Protein AF-0000000082918157 (afdb_homodimer)

pLDDT: mean 77.05, std 24.02, range [20.17, 97.44]

Nearest PDB structures (foldseek):
  6byy-assembly2_D  TM=7.675E-01  e=3.542E-04  Homo sapiens
  6wc2-assembly2_C  TM=7.543E-01  e=1.426E-03  Homo sapiens
  3p57-assembly1_D  TM=7.135E-01  e=1.169E-03  Homo sapiens
  6c9l-assembly2_D  TM=8.863E-01  e=6.135E-03  Homo sapiens
  1n6j-assembly1_A  TM=7.636E-01  e=3.857E-03  Homo sapiens

Foldseek 3Di:
DPPPCDPVNVVVVVVVVVVVVVVVVLVVVQVVCVVPVDWDWDWDADLVRDIDIDTPDPDPVVVVVVVVPDDDPDDDAPCNVPPPDDHDDNPPPDDDRPVPPPPPPD/DPPPCDPVNVVVVVVVVVVVVVVVVLVVVQVVCVVPVDWDWDWDADLVRDIDIDTPDPDPVVVVVVVVPDDDPDDDAPCNVPPPDDHDDNPPDDDDDPVPPPPPPD

Secondary structure (DSSP, 8-state):
------HHHHHHHHHHHHHHHHHHHHHHHHHHHHHH--EEEEEEE-TTS-EEEEESSS-HHHHHHHHHHSPPSEEEEHHHHSTT--------TT---TT-------/------HHHHHHHHHHHHHHHHHHHHHHHHHHHHHH--EEEEEEE-TTS-EEEEESSS-HHHHHHHHHHSPPSEEEEHHHHSTT--------SS---TT-------

Radius of gyration: 19.61 Å; Cα contacts (8 Å, |Δi|>4): 285; chains: 2; bounding box: 47×60×74 Å

Solvent-accessible surface area (backbone atoms only — not comparable to full-atom values): 12226 Å² total; per-residue (Å²): 132,77,78,70,72,49,72,65,52,53,51,50,49,47,50,51,51,48,50,51,51,51,52,47,47,52,52,54,50,45,51,46,23,72,74,68,48,20,28,40,39,40,39,39,35,38,79,86,68,48,25,38,36,37,27,25,33,84,47,56,70,59,49,50,53,52,56,68,72,46,77,61,77,37,80,44,43,36,40,79,76,40,77,90,43,68,62,32,55,69,72,62,78,88,80,83,76,72,80,70,68,67,83,71,76,123,132,79,79,69,73,51,74,65,50,54,52,49,49,47,49,51,50,48,48,51,50,52,51,47,46,51,52,54,51,47,51,46,25,70,74,67,47,22,27,40,40,40,38,38,34,40,80,88,67,47,24,38,34,39,27,24,34,85,46,56,71,60,49,51,52,52,56,68,73,46,77,62,74,38,78,45,44,36,39,78,75,40,76,90,41,67,61,32,57,69,72,61,77,89,79,83,75,72,80,71,69,68,83,68,76,124

Organism: Haematococcus lacustris (NCBI:txid44745)

Structure (mmCIF, N/CA/C/O backbone):
data_AF-0000000082918157-model_v1
#
loop_
_entity.id
_entity.type
_entity.pdbx_description
1 polymer 'MADS-box domain-containing protein'
#
loop_
_atom_site.group_PDB
_atom_site.id
_atom_site.type_symbol
_atom_site.label_atom_id
_atom_site.label_alt_id
_atom_site.label_comp_id
_atom_site.label_asym_id
_atom_site.label_entity_id
_atom_site.label_seq_id
_atom_site.pdbx_PDB_ins_code
_atom_site.Cartn_x
_atom_site.Cartn_y
_atom_site.Cartn_z
_atom_site.occupancy
_atom_site.B_iso_or_equiv
_atom_site.auth_seq_id
_atom_site.auth_comp_id
_atom_site.auth_asym_id
_atom_site.auth_atom_id
_atom_site.pdbx_PDB_model_num
ATOM 1 N N . MET A 1 1 ? 29.359 31.109 1.801 1 23.41 1 MET A N 1
ATOM 2 C CA . MET A 1 1 ? 28.078 31.484 1.224 1 23.41 1 MET A CA 1
ATOM 3 C C . MET A 1 1 ? 27.047 30.375 1.391 1 23.41 1 MET A C 1
ATOM 5 O O . MET A 1 1 ? 27.266 29.25 0.942 1 23.41 1 MET A O 1
ATOM 9 N N . LEU A 1 2 ? 26.328 30.281 2.48 1 30.73 2 LEU A N 1
ATOM 10 C CA . LEU A 1 2 ? 25.328 29.312 2.902 1 30.73 2 LEU A CA 1
ATOM 11 C C . LEU A 1 2 ? 24.188 29.234 1.891 1 30.73 2 LEU A C 1
ATOM 13 O O . LEU A 1 2 ? 23.516 30.234 1.631 1 30.73 2 LEU A O 1
ATOM 17 N N . VAL A 1 3 ? 24.391 28.547 0.853 1 35.12 3 VAL A N 1
ATOM 18 C CA . VAL A 1 3 ? 23.297 28.484 -0.122 1 35.12 3 VAL A CA 1
ATOM 19 C C . VAL A 1 3 ? 21.953 28.359 0.601 1 35.12 3 VAL A C 1
ATOM 21 O O . VAL A 1 3 ? 21.75 27.438 1.382 1 35.12 3 VAL A O 1
ATOM 24 N N . LYS A 1 4 ? 21.406 29.438 1.006 1 35.41 4 LYS A N 1
ATOM 25 C CA . LYS A 1 4 ? 20.031 29.562 1.502 1 35.41 4 LYS A CA 1
ATOM 26 C C . LYS A 1 4 ? 19.062 28.734 0.651 1 35.41 4 LYS A C 1
ATOM 28 O O . LYS A 1 4 ? 18.859 29.031 -0.528 1 35.41 4 LYS A O 1
ATOM 33 N N . LEU A 1 5 ? 19.109 27.5 0.77 1 40.81 5 LEU A N 1
ATOM 34 C CA . LEU A 1 5 ? 18.062 26.797 0.05 1 40.81 5 LEU A CA 1
ATOM 35 C C . LEU A 1 5 ? 16.719 27.5 0.238 1 40.81 5 LEU A C 1
ATOM 37 O O . LEU A 1 5 ? 16.297 27.75 1.369 1 40.81 5 LEU A O 1
ATOM 41 N N . GLU A 1 6 ? 16.328 28.328 -0.581 1 43.66 6 GLU A N 1
ATOM 42 C CA . GLU A 1 6 ? 15.062 29.062 -0.567 1 43.66 6 GLU A CA 1
ATOM 43 C C . GLU A 1 6 ? 13.898 28.156 -0.183 1 43.66 6 GLU A C 1
ATOM 45 O O . GLU A 1 6 ? 13.898 26.969 -0.506 1 43.66 6 GLU A O 1
ATOM 50 N N . PRO A 1 7 ? 13.094 28.562 0.715 1 45.19 7 PRO A N 1
ATOM 51 C CA . PRO A 1 7 ? 11.945 27.797 1.224 1 45.19 7 PRO A CA 1
ATOM 52 C C . PRO A 1 7 ? 11.234 27 0.133 1 45.19 7 PRO A C 1
ATOM 54 O O . PRO A 1 7 ? 10.727 25.906 0.396 1 45.19 7 PRO A O 1
ATOM 57 N N . GLY A 1 8 ? 11.102 27.438 -1.1 1 45.84 8 GLY A N 1
ATOM 58 C CA . GLY A 1 8 ? 10.523 26.766 -2.256 1 45.84 8 GLY A CA 1
ATOM 59 C C . GLY A 1 8 ? 11.258 25.5 -2.639 1 45.84 8 GLY A C 1
ATOM 60 O O . GLY A 1 8 ? 10.648 24.547 -3.133 1 45.84 8 GLY A O 1
ATOM 61 N N . ASP A 1 9 ? 12.492 25.609 -2.494 1 47.78 9 ASP A N 1
ATOM 62 C CA . ASP A 1 9 ? 13.367 24.5 -2.844 1 47.78 9 ASP A CA 1
ATOM 63 C C . ASP A 1 9 ? 13.117 23.297 -1.935 1 47.78 9 ASP A C 1
ATOM 65 O O . ASP A 1 9 ? 13.148 22.156 -2.389 1 47.78 9 ASP A O 1
ATOM 69 N N . LYS A 1 10 ? 12.844 23.688 -0.643 1 52.84 10 LYS A N 1
ATOM 70 C CA . LYS A 1 10 ? 12.562 22.609 0.299 1 52.84 10 LYS A CA 1
ATOM 71 C C . LYS A 1 10 ? 11.273 21.875 -0.068 1 52.84 10 LYS A C 1
ATOM 73 O O . LYS A 1 10 ? 11.188 20.656 0.074 1 52.84 10 LYS A O 1
ATOM 78 N N . THR A 1 11 ? 10.328 22.797 -0.524 1 56.75 11 THR A N 1
ATOM 79 C CA . THR A 1 11 ? 9.055 22.203 -0.901 1 56.75 11 THR A CA 1
ATOM 80 C C . THR A 1 11 ? 9.219 21.281 -2.113 1 56.75 11 THR A C 1
ATOM 82 O O . THR A 1 11 ? 8.633 20.203 -2.166 1 56.75 11 THR A O 1
ATOM 85 N N . LEU A 1 12 ? 10.062 21.828 -3.117 1 54.19 12 LEU A N 1
ATOM 86 C CA . LEU A 1 12 ? 10.328 21.016 -4.293 1 54.19 12 LEU A CA 1
ATOM 87 C C . LEU A 1 12 ? 11.047 19.719 -3.904 1 54.19 12 LEU A C 1
ATOM 89 O O . LEU A 1 12 ? 10.734 18.656 -4.422 1 54.19 12 LEU A O 1
ATOM 93 N N . HIS A 1 13 ? 12.023 19.891 -2.975 1 59.06 13 HIS A N 1
ATOM 94 C CA . HIS A 1 13 ? 12.781 18.734 -2.521 1 59.06 13 HIS A CA 1
ATOM 95 C C . HIS A 1 13 ? 11.891 17.734 -1.789 1 59.06 13 HIS A C 1
ATOM 97 O O . HIS A 1 13 ? 12.016 16.531 -1.979 1 59.06 13 HIS A O 1
ATOM 103 N N . SER A 1 14 ? 10.938 18.406 -1.123 1 73.19 14 SER A N 1
ATOM 104 C CA . SER A 1 14 ? 10.031 17.531 -0.391 1 73.19 14 SER A CA 1
ATOM 105 C C . SER A 1 14 ? 9.102 16.781 -1.34 1 73.19 14 SER A C 1
ATOM 107 O O . SER A 1 14 ? 8.867 15.594 -1.166 1 73.19 14 SER A O 1
ATOM 109 N N . THR A 1 15 ? 8.773 17.578 -2.443 1 73.94 15 THR A N 1
ATOM 110 C CA . THR A 1 15 ? 7.895 16.938 -3.42 1 73.94 15 THR A CA 1
ATOM 111 C C . THR A 1 15 ? 8.625 15.812 -4.152 1 73.94 15 THR A C 1
ATOM 113 O O . THR A 1 15 ? 8.078 14.727 -4.344 1 73.94 15 THR A O 1
ATOM 116 N N . PHE A 1 16 ? 9.867 16 -4.445 1 79.88 16 PHE A N 1
ATOM 117 C CA . PHE A 1 16 ? 10.664 14.992 -5.129 1 79.88 16 PHE A CA 1
ATOM 118 C C . PHE A 1 16 ? 10.875 13.781 -4.238 1 79.88 16 PHE A C 1
ATOM 120 O O . PHE A 1 16 ? 10.734 12.641 -4.684 1 79.88 16 PHE A O 1
ATOM 127 N N . ALA A 1 17 ? 11.117 14.07 -2.963 1 81.31 17 ALA A N 1
ATOM 128 C CA . ALA A 1 17 ? 11.32 12.977 -2.023 1 81.31 17 ALA A CA 1
ATOM 129 C C . ALA A 1 17 ? 10.055 12.133 -1.878 1 81.31 17 ALA A C 1
ATOM 131 O O . ALA A 1 17 ? 10.117 10.906 -1.825 1 81.31 17 ALA A O 1
ATOM 132 N N . ILE A 1 18 ? 8.992 12.742 -1.885 1 85.44 18 ILE A N 1
ATOM 133 C CA . ILE A 1 18 ? 7.719 12.047 -1.758 1 85.44 18 ILE A CA 1
ATOM 134 C C . ILE A 1 18 ? 7.457 11.211 -3.012 1 85.44 18 ILE A C 1
ATOM 136 O O . ILE A 1 18 ? 7.02 10.062 -2.92 1 85.44 18 ILE A O 1
ATOM 140 N N . ASP A 1 19 ? 7.836 11.852 -4.09 1 89.31 19 ASP A N 1
ATOM 141 C CA . ASP A 1 19 ? 7.668 11.133 -5.348 1 89.31 19 ASP A CA 1
ATOM 142 C C . ASP A 1 19 ? 8.547 9.883 -5.391 1 89.31 19 ASP A C 1
ATOM 144 O O . ASP A 1 19 ? 8.102 8.812 -5.805 1 89.31 19 ASP A O 1
ATOM 148 N N . GLU A 1 20 ? 9.719 10.047 -4.953 1 90.94 20 GLU A N 1
ATOM 149 C CA . GLU A 1 20 ? 10.641 8.922 -4.914 1 90.94 20 GLU A CA 1
ATOM 150 C C . GLU A 1 20 ? 10.148 7.828 -3.973 1 90.94 20 GLU A C 1
ATOM 152 O O . GLU A 1 20 ? 10.242 6.641 -4.285 1 90.94 20 GLU A O 1
ATOM 157 N N . THR A 1 21 ? 9.633 8.211 -2.857 1 92.44 21 THR A N 1
ATOM 158 C CA . THR A 1 21 ? 9.109 7.254 -1.893 1 92.44 21 THR A CA 1
ATOM 159 C C . THR A 1 21 ? 7.895 6.527 -2.459 1 92.44 21 THR A C 1
ATOM 161 O O . THR A 1 21 ? 7.727 5.324 -2.25 1 92.44 21 THR A O 1
ATOM 164 N N . ARG A 1 22 ? 7.086 7.316 -3.17 1 93.25 22 ARG A N 1
ATOM 165 C CA . ARG A 1 22 ? 5.91 6.703 -3.781 1 93.25 22 ARG A CA 1
ATOM 166 C C . ARG A 1 22 ? 6.312 5.641 -4.797 1 93.25 22 ARG A C 1
ATOM 168 O O . ARG A 1 22 ? 5.738 4.551 -4.828 1 93.25 22 ARG A O 1
ATOM 175 N N . GLN A 1 23 ? 7.32 5.961 -5.594 1 94.5 23 GLN A N 1
ATOM 176 C CA . GLN A 1 23 ? 7.797 5.012 -6.594 1 94.5 23 GLN A CA 1
ATOM 177 C C . GLN A 1 23 ? 8.422 3.785 -5.934 1 94.5 23 GLN A C 1
ATOM 179 O O . GLN A 1 23 ? 8.195 2.656 -6.371 1 94.5 23 GLN A O 1
ATOM 184 N N . LYS A 1 24 ? 9.164 4.043 -4.957 1 95.62 24 LYS A N 1
ATOM 185 C CA . LYS A 1 24 ? 9.812 2.957 -4.227 1 95.62 24 LYS A CA 1
ATOM 186 C C . LYS A 1 24 ? 8.773 2.031 -3.59 1 95.62 24 LYS A C 1
ATOM 188 O O . LYS A 1 24 ? 8.922 0.808 -3.635 1 95.62 24 LYS A O 1
ATOM 193 N N . LEU A 1 25 ? 7.793 2.559 -3.037 1 96.19 25 LEU A N 1
ATOM 194 C CA . LEU A 1 25 ? 6.715 1.801 -2.408 1 96.19 25 LEU A CA 1
ATOM 195 C C . LEU A 1 25 ? 6.059 0.858 -3.41 1 96.19 25 LEU A C 1
ATOM 197 O O . LEU A 1 25 ? 5.883 -0.33 -3.129 1 96.19 25 LEU A O 1
ATOM 201 N N . VAL A 1 26 ? 5.801 1.44 -4.559 1 96.62 26 VAL A N 1
ATOM 202 C CA . VAL A 1 26 ? 5.133 0.667 -5.602 1 96.62 26 VAL A CA 1
ATOM 203 C C . VAL A 1 26 ? 6.066 -0.428 -6.109 1 96.62 26 VAL A C 1
ATOM 205 O O . VAL A 1 26 ? 5.648 -1.574 -6.289 1 96.62 26 VAL A O 1
ATOM 208 N N . SER A 1 27 ? 7.336 -0.046 -6.281 1 96.56 27 SER A N 1
ATOM 209 C CA . SER A 1 27 ? 8.32 -1.015 -6.75 1 96.56 27 SER A CA 1
ATOM 210 C C . SER A 1 27 ? 8.492 -2.16 -5.758 1 96.56 27 SER A C 1
ATOM 212 O O . SER A 1 27 ? 8.492 -3.33 -6.145 1 96.56 27 SER A O 1
ATOM 214 N N . ASP A 1 28 ? 8.609 -1.832 -4.488 1 96.31 28 ASP A N 1
ATOM 215 C CA . ASP A 1 28 ? 8.758 -2.846 -3.449 1 96.31 28 ASP A CA 1
ATOM 216 C C . ASP A 1 28 ? 7.539 -3.758 -3.385 1 96.31 28 ASP A C 1
ATOM 218 O O . ASP A 1 28 ? 7.672 -4.973 -3.223 1 96.31 28 ASP A O 1
ATOM 222 N N . ALA A 1 29 ? 6.363 -3.248 -3.51 1 97 29 ALA A N 1
ATOM 223 C CA . ALA A 1 29 ? 5.129 -4.023 -3.475 1 97 29 ALA A CA 1
ATOM 224 C C . ALA A 1 29 ? 5.035 -4.969 -4.668 1 97 29 ALA A C 1
ATOM 226 O O . ALA A 1 29 ? 4.648 -6.129 -4.523 1 97 29 ALA A O 1
ATOM 227 N N . ALA A 1 30 ? 5.43 -4.457 -5.855 1 95.81 30 ALA A N 1
ATOM 228 C CA . ALA A 1 30 ? 5.383 -5.27 -7.07 1 95.81 30 ALA A CA 1
ATOM 229 C C . ALA A 1 30 ? 6.297 -6.484 -6.949 1 95.81 30 ALA A C 1
ATOM 231 O O . ALA A 1 30 ? 5.902 -7.602 -7.281 1 95.81 30 ALA A O 1
ATOM 232 N N . HIS A 1 31 ? 7.41 -6.254 -6.469 1 94.19 31 HIS A N 1
ATOM 233 C CA . HIS A 1 31 ? 8.375 -7.336 -6.328 1 94.19 31 HIS A CA 1
ATOM 234 C C . HIS A 1 31 ? 7.938 -8.336 -5.266 1 94.19 31 HIS A C 1
ATOM 236 O O . HIS A 1 31 ? 8.125 -9.547 -5.426 1 94.19 31 HIS A O 1
ATOM 242 N N . MET A 1 32 ? 7.406 -7.879 -4.262 1 93.38 32 MET A N 1
ATOM 243 C CA . MET A 1 32 ? 6.891 -8.75 -3.209 1 93.38 32 MET A CA 1
ATOM 244 C C . MET A 1 32 ? 5.797 -9.664 -3.75 1 93.38 32 MET A C 1
ATOM 246 O O . MET A 1 32 ? 5.797 -10.867 -3.477 1 93.38 32 MET A O 1
ATOM 250 N N . CYS A 1 33 ? 4.852 -9.109 -4.523 1 93.62 33 CYS A N 1
ATOM 251 C CA . CYS A 1 33 ? 3.766 -9.883 -5.117 1 93.62 33 CYS A CA 1
ATOM 252 C C . CYS A 1 33 ? 4.312 -10.992 -6.012 1 93.62 33 CYS A C 1
ATOM 254 O O . CYS A 1 33 ? 3.826 -12.125 -5.973 1 93.62 33 CYS A O 1
ATOM 256 N N . ILE A 1 34 ? 5.285 -10.555 -6.801 1 92.25 34 ILE A N 1
ATOM 257 C CA . ILE A 1 34 ? 5.859 -11.492 -7.766 1 92.25 34 ILE A CA 1
ATOM 258 C C . ILE A 1 34 ? 6.605 -12.602 -7.023 1 92.25 34 ILE A C 1
ATOM 260 O O . ILE A 1 34 ? 6.488 -13.773 -7.379 1 92.25 34 ILE A O 1
ATOM 264 N N . ALA A 1 35 ? 7.266 -12.297 -5.957 1 89.38 35 ALA A N 1
ATOM 265 C CA . ALA A 1 35 ? 8.094 -13.258 -5.23 1 89.38 35 ALA A CA 1
ATOM 266 C C . ALA A 1 35 ? 7.238 -14.203 -4.391 1 89.38 35 ALA A C 1
ATOM 268 O O . ALA A 1 35 ? 7.559 -15.383 -4.254 1 89.38 35 ALA A O 1
ATOM 269 N N . SER A 1 36 ? 6.141 -13.789 -3.869 1 90.94 36 SER A N 1
ATOM 270 C CA . SER A 1 36 ? 5.422 -14.586 -2.879 1 90.94 36 SER A CA 1
ATOM 271 C C . SER A 1 36 ? 4.047 -15 -3.389 1 90.94 36 SER A C 1
ATOM 273 O O . SER A 1 36 ? 3.404 -15.875 -2.816 1 90.94 36 SER A O 1
ATOM 275 N N . GLY A 1 37 ? 3.568 -14.32 -4.363 1 91.69 37 GLY A N 1
ATOM 276 C CA . GLY A 1 37 ? 2.248 -14.617 -4.902 1 91.69 37 GLY A CA 1
ATOM 277 C C . GLY A 1 37 ? 1.125 -13.984 -4.098 1 91.69 37 GLY A C 1
ATOM 278 O O . GLY A 1 37 ? -0.016 -14.453 -4.148 1 91.69 37 GLY A O 1
ATOM 279 N N . CYS A 1 38 ? 1.504 -13.062 -3.297 1 92.88 38 CYS A N 1
ATOM 280 C CA . CYS A 1 38 ? 0.478 -12.352 -2.541 1 92.88 38 CYS A CA 1
ATOM 281 C C . CYS A 1 38 ? -0.187 -11.281 -3.395 1 92.88 38 CYS A C 1
ATOM 283 O O . CYS A 1 38 ? 0.363 -10.867 -4.418 1 92.88 38 CYS A O 1
ATOM 285 N N . GLU A 1 39 ? -1.384 -10.883 -2.982 1 94.75 39 GLU A N 1
ATOM 286 C CA . GLU A 1 39 ? -2.049 -9.75 -3.623 1 94.75 39 GLU A CA 1
ATOM 287 C C . GLU A 1 39 ? -1.83 -8.461 -2.832 1 94.75 39 GLU A C 1
ATOM 289 O O . GLU A 1 39 ? -1.911 -8.461 -1.602 1 94.75 39 GLU A O 1
ATOM 294 N N . VAL A 1 40 ? -1.522 -7.441 -3.564 1 96.75 40 VAL A N 1
ATOM 295 C CA . VAL A 1 40 ? -1.286 -6.164 -2.896 1 96.75 40 VAL A CA 1
ATOM 296 C C . VAL A 1 40 ? -2.092 -5.062 -3.584 1 96.75 40 VAL A C 1
ATOM 298 O O . VAL A 1 40 ? -2.182 -5.027 -4.812 1 96.75 40 VAL A O 1
ATOM 301 N N . ALA A 1 41 ? -2.711 -4.156 -2.848 1 96.62 41 ALA 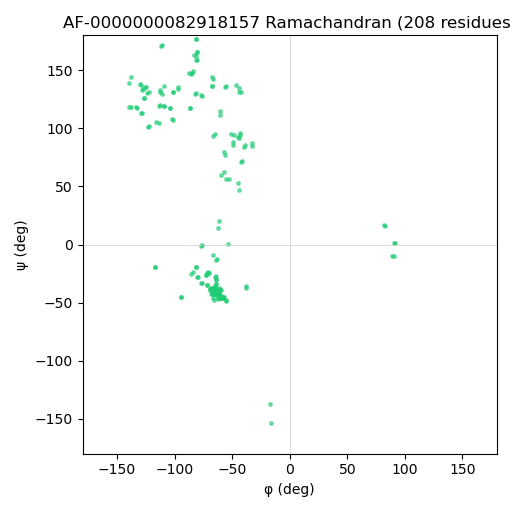A N 1
ATOM 302 C CA . ALA A 1 41 ? -3.297 -2.898 -3.307 1 96.62 41 ALA A CA 1
ATOM 303 C C . ALA A 1 41 ? -2.791 -1.724 -2.477 1 96.62 41 ALA A C 1
ATOM 305 O O . ALA A 1 41 ? -2.689 -1.819 -1.251 1 96.62 41 ALA A O 1
ATOM 306 N N . ILE A 1 42 ? -2.363 -0.615 -3.119 1 97.44 42 ILE A N 1
ATOM 307 C CA . ILE A 1 42 ? -1.898 0.599 -2.455 1 97.44 42 ILE A CA 1
ATOM 308 C C . ILE A 1 42 ? -2.699 1.799 -2.959 1 97.44 42 ILE A C 1
ATOM 310 O O . ILE A 1 42 ? -2.93 1.938 -4.16 1 97.44 42 ILE A O 1
ATOM 314 N N . PHE A 1 43 ? -3.096 2.6 -2.098 1 96 43 PHE A N 1
ATOM 315 C CA . PHE A 1 43 ? -3.742 3.867 -2.412 1 96 43 PHE A CA 1
ATOM 316 C C . PHE A 1 43 ? -3 5.027 -1.765 1 96 43 PHE A C 1
ATOM 318 O O . PHE A 1 43 ? -2.699 4.992 -0.569 1 96 43 PHE A O 1
ATOM 325 N N . ILE A 1 44 ? -2.703 6.023 -2.516 1 95.56 44 ILE A N 1
ATOM 326 C CA . ILE A 1 44 ? -2.078 7.242 -2.016 1 95.56 44 ILE A CA 1
ATOM 327 C C . ILE A 1 44 ? -2.883 8.461 -2.469 1 95.56 44 ILE A C 1
ATOM 329 O O . ILE A 1 44 ? -2.977 8.742 -3.666 1 95.56 44 ILE A O 1
ATOM 333 N N . LEU A 1 45 ? -3.451 9.102 -1.538 1 94.44 45 LEU A N 1
ATOM 334 C CA . LEU A 1 45 ? -4.199 10.32 -1.822 1 94.44 45 LEU A CA 1
ATOM 335 C C . LEU A 1 45 ? -3.406 11.555 -1.405 1 94.44 45 LEU A C 1
ATOM 337 O O . LEU A 1 45 ? -3.127 11.742 -0.22 1 94.44 45 LEU A O 1
ATOM 341 N N . GLY A 1 46 ? -3.129 12.312 -2.373 1 91.31 46 GLY A N 1
ATOM 342 C CA . GLY A 1 46 ? -2.383 13.531 -2.102 1 91.31 46 GLY A CA 1
ATOM 343 C C . GLY A 1 46 ? -3.252 14.656 -1.578 1 91.31 46 GLY A C 1
ATOM 344 O O . GLY A 1 46 ? -4.48 14.602 -1.682 1 91.31 46 GLY A O 1
ATOM 345 N N . LYS A 1 47 ? -2.602 15.641 -1.051 1 87.12 47 LYS A N 1
ATOM 346 C CA . LYS A 1 47 ? -3.301 16.828 -0.578 1 87.12 47 LYS A CA 1
ATOM 347 C C . LYS A 1 47 ? -3.982 17.562 -1.73 1 87.12 47 LYS A C 1
ATOM 349 O O . LYS A 1 47 ? -4.98 18.25 -1.528 1 87.12 47 LYS A O 1
ATOM 354 N N . ASP A 1 48 ? -3.344 17.406 -2.844 1 85 48 ASP A N 1
ATOM 355 C CA . ASP A 1 48 ? -3.891 18.078 -4.027 1 85 48 ASP A CA 1
ATOM 356 C C . ASP A 1 48 ? -5.102 17.312 -4.566 1 85 48 ASP A C 1
ATOM 358 O O . ASP A 1 48 ? -5.707 17.734 -5.559 1 85 48 ASP A O 1
ATOM 362 N N . GLY A 1 49 ? -5.477 16.219 -3.986 1 87.75 49 GLY A N 1
ATOM 363 C CA . GLY A 1 49 ? -6.625 15.438 -4.414 1 87.75 49 GLY A CA 1
ATOM 364 C C . GLY A 1 49 ? -6.27 14.367 -5.426 1 87.75 49 GLY A C 1
ATOM 365 O O . GLY A 1 49 ? -7.145 13.648 -5.91 1 87.75 49 GLY A O 1
ATOM 366 N N . SER A 1 50 ? -4.973 14.289 -5.734 1 90.38 50 SER A N 1
ATOM 367 C CA . SER A 1 50 ? -4.543 13.273 -6.688 1 90.38 50 SER A CA 1
ATOM 368 C C . SER A 1 50 ? -4.492 11.891 -6.035 1 90.38 50 SER A C 1
ATOM 370 O O . SER A 1 50 ? -3.916 11.734 -4.957 1 90.38 50 SER A O 1
ATOM 372 N N . LEU A 1 51 ? -5.16 10.984 -6.734 1 93.94 51 LEU A N 1
ATOM 373 C CA . LEU A 1 51 ? -5.199 9.617 -6.223 1 93.94 51 LEU A CA 1
ATOM 374 C C . LEU A 1 51 ? -4.359 8.688 -7.094 1 93.94 51 LEU A C 1
ATOM 376 O O . LEU A 1 51 ? -4.551 8.625 -8.312 1 93.94 51 LEU A O 1
ATOM 380 N N . LEU A 1 52 ? -3.328 8.07 -6.477 1 95.56 52 LEU A N 1
ATOM 381 C CA . LEU A 1 52 ? -2.551 7.008 -7.098 1 95.56 52 LEU A CA 1
ATOM 382 C C . LEU A 1 52 ? -2.988 5.641 -6.574 1 95.56 52 LEU A C 1
ATOM 384 O O . LEU A 1 52 ? -3.143 5.457 -5.363 1 95.56 52 LEU A O 1
ATOM 388 N N . GLN A 1 53 ? -3.221 4.746 -7.496 1 95.56 53 GLN A N 1
ATOM 389 C CA . GLN A 1 53 ? -3.629 3.391 -7.137 1 95.56 53 GLN A CA 1
ATOM 390 C C . GLN A 1 53 ? -2.723 2.352 -7.793 1 95.56 53 GLN A C 1
ATOM 392 O O . GLN A 1 53 ? -2.463 2.416 -8.992 1 95.56 53 GLN A O 1
ATOM 397 N N . PHE A 1 54 ? -2.145 1.454 -6.973 1 96.88 54 PHE A N 1
ATOM 398 C CA . PHE A 1 54 ? -1.441 0.271 -7.449 1 96.88 54 PHE A CA 1
ATOM 399 C C . PHE A 1 54 ? -2.188 -0.999 -7.059 1 96.88 54 PHE A C 1
ATOM 401 O O . PHE A 1 54 ? -2.598 -1.155 -5.906 1 96.88 54 PHE A O 1
ATOM 408 N N . THR A 1 55 ? -2.334 -1.882 -8.031 1 95.81 55 THR A N 1
ATOM 409 C CA . THR A 1 55 ? -2.928 -3.182 -7.734 1 95.81 55 THR A CA 1
ATOM 410 C C . THR A 1 55 ? -2.166 -4.297 -8.445 1 95.81 55 THR A C 1
ATOM 412 O O . THR A 1 55 ? -1.689 -4.113 -9.57 1 95.81 55 THR A O 1
ATOM 415 N N . SER A 1 56 ? -2.059 -5.461 -7.773 1 95.44 56 SER A N 1
ATOM 416 C CA . SER A 1 56 ? -1.383 -6.613 -8.359 1 95.44 56 SER A CA 1
ATOM 417 C C . SER A 1 56 ? -2.336 -7.434 -9.219 1 95.44 56 SER A C 1
ATOM 419 O O . SER A 1 56 ? -1.898 -8.219 -10.07 1 95.44 56 SER A O 1
ATOM 421 N N . ALA A 1 57 ? -3.629 -7.32 -8.891 1 92.44 57 ALA A N 1
ATOM 422 C CA . ALA A 1 57 ? -4.629 -8.109 -9.609 1 92.44 57 ALA A CA 1
ATOM 423 C C . ALA A 1 57 ? -4.996 -7.453 -10.938 1 92.44 57 ALA A C 1
ATOM 425 O O . ALA A 1 57 ? -4.711 -6.273 -11.156 1 92.44 57 ALA A O 1
ATOM 426 N N . ALA A 1 58 ? -5.582 -8.227 -11.797 1 88.94 58 ALA A N 1
ATOM 427 C CA . ALA A 1 58 ? -5.965 -7.75 -13.125 1 88.94 58 ALA A CA 1
ATOM 428 C C . ALA A 1 58 ? -7.059 -6.691 -13.031 1 88.94 58 ALA A C 1
ATOM 430 O O . ALA A 1 58 ? -7.055 -5.719 -13.789 1 88.94 58 ALA A O 1
ATOM 431 N N . ASP A 1 59 ? -7.973 -6.867 -12.156 1 89.12 59 ASP A N 1
ATOM 432 C CA . ASP A 1 59 ? -9.094 -5.961 -11.961 1 89.12 59 ASP A CA 1
ATOM 433 C C . ASP A 1 59 ? -9.023 -5.273 -10.602 1 89.12 59 ASP A C 1
ATOM 435 O O . ASP A 1 59 ? -9.359 -5.871 -9.578 1 89.12 59 ASP A O 1
ATOM 439 N N . PRO A 1 60 ? -8.625 -4 -10.672 1 87.25 60 PRO A N 1
ATOM 440 C CA . PRO A 1 60 ? -8.453 -3.273 -9.414 1 87.25 60 PRO A CA 1
ATOM 441 C C . PRO A 1 60 ? -9.742 -3.209 -8.594 1 87.25 60 PRO A C 1
ATOM 443 O O . PRO A 1 60 ? -9.711 -3.404 -7.371 1 87.25 60 PRO A O 1
ATOM 446 N N . ALA A 1 61 ? -10.859 -2.893 -9.234 1 84.56 61 ALA A N 1
ATOM 447 C CA . ALA A 1 61 ? -12.133 -2.756 -8.531 1 84.56 61 ALA A CA 1
ATOM 448 C C . ALA A 1 61 ? -12.523 -4.062 -7.848 1 84.56 61 ALA A C 1
ATOM 450 O O . ALA A 1 61 ? -12.953 -4.062 -6.691 1 84.56 61 ALA A O 1
ATOM 451 N N . LYS A 1 62 ? -12.359 -5.145 -8.547 1 87.56 62 LYS A N 1
ATOM 452 C CA . LYS A 1 62 ? -12.688 -6.457 -7.988 1 87.56 62 LYS A CA 1
ATOM 453 C C . LYS A 1 62 ? -11.766 -6.809 -6.828 1 87.56 62 LYS A C 1
ATOM 455 O O . LYS A 1 62 ? -12.211 -7.328 -5.805 1 87.56 62 LYS A O 1
ATOM 460 N N . GLN A 1 63 ? -10.477 -6.637 -6.984 1 91.06 63 GLN A N 1
ATOM 461 C CA . GLN A 1 63 ? -9.516 -6.922 -5.926 1 91.06 63 GLN A CA 1
ATOM 462 C C . GLN A 1 63 ? -9.867 -6.156 -4.648 1 91.06 63 GLN A C 1
ATOM 464 O O . GLN A 1 63 ? -9.93 -6.746 -3.568 1 91.06 63 GLN A O 1
ATOM 469 N N . VAL A 1 64 ? -10.125 -4.867 -4.816 1 87.44 64 VAL A N 1
ATOM 470 C CA . VAL A 1 64 ? -10.359 -4.008 -3.66 1 87.44 64 VAL A CA 1
ATOM 471 C C . VAL A 1 64 ? -11.656 -4.422 -2.965 1 87.44 64 VAL A C 1
ATOM 473 O O . VAL A 1 64 ? -11.719 -4.473 -1.734 1 87.44 64 VAL A O 1
ATOM 476 N N . ALA A 1 65 ? -12.609 -4.688 -3.773 1 86 65 ALA A N 1
ATOM 477 C CA . ALA A 1 65 ? -13.875 -5.145 -3.205 1 86 65 ALA A CA 1
ATOM 478 C C . ALA A 1 65 ? -13.68 -6.402 -2.367 1 86 65 ALA A C 1
ATOM 480 O O . ALA A 1 65 ? -14.227 -6.52 -1.268 1 86 65 ALA A O 1
ATOM 481 N N . ARG A 1 66 ? -12.938 -7.336 -2.877 1 88.81 66 ARG A N 1
ATOM 482 C CA . ARG A 1 66 ? -12.656 -8.578 -2.162 1 88.81 66 ARG A CA 1
ATOM 483 C C . ARG A 1 66 ? -11.891 -8.305 -0.873 1 88.81 66 ARG A C 1
ATOM 485 O O . ARG A 1 66 ? -12.211 -8.867 0.177 1 88.81 66 ARG A O 1
ATOM 492 N N . LEU A 1 67 ? -10.953 -7.445 -0.978 1 88.75 67 LEU A N 1
ATOM 493 C CA . LEU A 1 67 ? -10.133 -7.121 0.185 1 88.75 67 LEU A CA 1
ATOM 494 C C . LEU A 1 67 ? -10.969 -6.445 1.268 1 88.75 67 LEU A C 1
ATOM 496 O O . LEU A 1 67 ? -10.789 -6.711 2.457 1 88.75 67 LEU A O 1
ATOM 500 N N . LEU A 1 68 ? -11.898 -5.637 0.836 1 85.5 68 LEU A N 1
ATOM 501 C CA . LEU A 1 68 ? -12.734 -4.906 1.777 1 85.5 68 LEU A CA 1
ATOM 502 C C . LEU A 1 68 ? -13.734 -5.84 2.457 1 85.5 68 LEU A C 1
ATOM 504 O O . LEU A 1 68 ? -14.211 -5.551 3.557 1 85.5 68 LEU A O 1
ATOM 508 N N . ARG A 1 69 ? -14.07 -6.883 1.808 1 86.69 69 ARG A N 1
ATOM 509 C CA . ARG A 1 69 ? -15.023 -7.844 2.357 1 86.69 69 ARG A CA 1
ATOM 510 C C . ARG A 1 69 ? -14.336 -8.797 3.328 1 86.69 69 ARG A C 1
ATOM 512 O O . ARG A 1 69 ? -15 -9.5 4.098 1 86.69 69 ARG A O 1
ATOM 519 N N . SER A 1 70 ? -13.078 -8.844 3.188 1 88.06 70 SER A N 1
ATOM 520 C CA . SER A 1 70 ? -12.32 -9.742 4.051 1 88.06 70 SER A CA 1
ATOM 521 C C . SER A 1 70 ? -11.969 -9.07 5.375 1 88.06 70 SER A C 1
ATOM 523 O O . SER A 1 70 ? -11.867 -7.848 5.449 1 88.06 70 SER A O 1
ATOM 525 N N . THR A 1 71 ? -11.922 -9.875 6.43 1 89.69 71 THR A N 1
ATOM 526 C CA . THR A 1 71 ? -11.516 -9.367 7.738 1 89.69 71 THR A CA 1
ATOM 527 C C . THR A 1 71 ? -10 -9.406 7.891 1 89.69 71 THR A C 1
ATOM 529 O O . THR A 1 71 ? -9.398 -10.492 7.906 1 89.69 71 THR A O 1
ATOM 532 N N . PRO A 1 72 ? -9.453 -8.25 8.055 1 92.75 72 PRO A N 1
ATOM 533 C CA . PRO A 1 72 ? -7.992 -8.258 8.195 1 92.75 72 PRO A CA 1
ATOM 534 C C . PRO A 1 72 ? -7.527 -8.922 9.492 1 92.75 72 PRO A C 1
ATOM 536 O O . PRO A 1 72 ? -8.164 -8.75 10.539 1 92.75 72 PRO A O 1
ATOM 539 N N . GLN A 1 73 ? -6.527 -9.711 9.375 1 93.25 73 GLN A N 1
ATOM 540 C CA . GLN A 1 73 ? -5.922 -10.328 10.547 1 93.25 73 GLN A CA 1
ATOM 541 C C . GLN A 1 73 ? -4.984 -9.352 11.258 1 93.25 73 GLN A C 1
ATOM 543 O O . GLN A 1 73 ? -4.762 -9.461 12.469 1 93.25 73 GLN A O 1
ATOM 548 N N . GLU A 1 74 ? -4.426 -8.43 10.492 1 94.12 74 GLU A N 1
ATOM 549 C CA . GLU A 1 74 ? -3.518 -7.426 11.031 1 94.12 74 GLU A CA 1
ATOM 550 C C . GLU A 1 74 ? -3.867 -6.031 10.523 1 94.12 74 GLU A C 1
ATOM 552 O O . GLU A 1 74 ? -3.943 -5.809 9.312 1 94.12 74 GLU A O 1
ATOM 557 N N . VAL A 1 75 ? -4.207 -5.184 11.461 1 93.94 75 VAL A N 1
ATOM 558 C CA . VAL A 1 75 ? -4.461 -3.787 11.125 1 93.94 75 VAL A CA 1
ATOM 559 C C . VAL A 1 75 ? -3.395 -2.898 11.758 1 93.94 75 VAL A C 1
ATOM 561 O O . VAL A 1 75 ? -3.209 -2.912 12.977 1 93.94 75 VAL A O 1
ATOM 564 N N . ILE A 1 76 ? -2.652 -2.176 10.922 1 95.62 76 ILE A N 1
ATOM 565 C CA . ILE A 1 76 ? -1.588 -1.297 11.391 1 95.62 76 ILE A CA 1
ATOM 566 C C . ILE A 1 76 ? -1.984 0.16 11.156 1 95.62 76 ILE A C 1
ATOM 568 O O . ILE A 1 76 ? -2.436 0.524 10.07 1 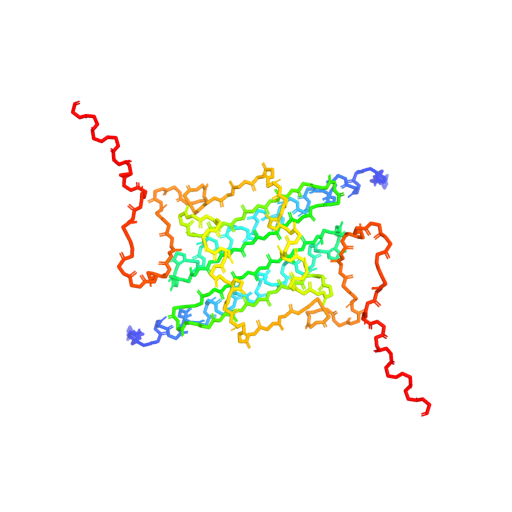95.62 76 ILE A O 1
ATOM 572 N N . LYS A 1 77 ? -1.863 0.939 12.164 1 94.12 77 LYS A N 1
ATOM 573 C CA . LYS A 1 77 ? -2.125 2.373 12.078 1 94.12 77 LYS A CA 1
ATOM 574 C C . LYS A 1 77 ? -0.835 3.176 12.211 1 94.12 77 LYS A C 1
ATOM 576 O O . LYS A 1 77 ? 0.225 2.615 12.492 1 94.12 77 LYS A O 1
ATOM 581 N N . LEU A 1 78 ? -0.909 4.453 11.977 1 93.94 78 LEU A N 1
ATOM 582 C CA . LEU A 1 78 ? 0.26 5.324 12.023 1 93.94 78 LEU A CA 1
ATOM 583 C C . LEU A 1 78 ? 0.895 5.309 13.406 1 93.94 78 LEU A C 1
ATOM 585 O O . LEU A 1 78 ? 2.121 5.262 13.531 1 93.94 78 LEU A O 1
ATOM 589 N N . CYS A 1 79 ? 0.084 5.289 14.422 1 91.06 79 CYS A N 1
ATOM 590 C CA . CYS A 1 79 ? 0.593 5.352 15.789 1 91.06 79 CYS A CA 1
ATOM 591 C C . CYS A 1 79 ? 1.31 4.059 16.156 1 91.06 79 CYS A C 1
ATOM 593 O O . CYS A 1 79 ? 2.1 4.035 17.109 1 91.06 79 CYS A O 1
ATOM 595 N N . ASP A 1 80 ? 0.955 2.971 15.492 1 92.75 80 ASP A N 1
ATOM 596 C CA . ASP A 1 80 ? 1.648 1.71 15.734 1 92.75 80 ASP A CA 1
ATOM 597 C C . ASP A 1 80 ? 3.064 1.743 15.164 1 92.75 80 ASP A C 1
ATOM 599 O O . ASP A 1 80 ? 3.943 1.012 15.625 1 92.75 80 ASP A O 1
ATOM 603 N N . VAL A 1 81 ? 3.311 2.615 14.141 1 94.44 81 VAL A N 1
ATOM 604 C CA . VAL A 1 81 ? 4.613 2.707 13.492 1 94.44 81 VAL A CA 1
ATOM 605 C C . VAL A 1 81 ? 5.438 3.82 14.133 1 94.44 81 VAL A C 1
ATOM 607 O O . VAL A 1 81 ? 6.637 3.654 14.375 1 94.44 81 VAL A O 1
ATOM 610 N N . VAL A 1 82 ? 4.766 4.926 14.32 1 93.62 82 VAL A N 1
ATOM 611 C CA . VAL A 1 82 ? 5.398 6.078 14.953 1 93.62 82 VAL A CA 1
ATOM 612 C C . VAL A 1 82 ? 4.609 6.484 16.188 1 93.62 82 VAL A C 1
ATOM 614 O O . VAL A 1 82 ? 3.588 7.168 16.094 1 93.62 82 VAL A O 1
ATOM 617 N N . PRO A 1 83 ? 5.141 6.09 17.297 1 92 83 PRO A N 1
ATOM 618 C CA . PRO A 1 83 ? 4.43 6.379 18.547 1 92 83 PRO A CA 1
ATOM 619 C C . PRO A 1 83 ? 4.133 7.867 18.734 1 92 83 PRO A C 1
ATOM 621 O O . PRO A 1 83 ? 4.984 8.711 18.438 1 92 83 PRO A O 1
ATOM 624 N N . GLY A 1 84 ? 2.896 8.211 19.156 1 91.75 84 GLY A N 1
ATOM 625 C CA . GLY A 1 84 ? 2.506 9.586 19.422 1 91.75 84 GLY A CA 1
ATOM 626 C C . GLY A 1 84 ? 1.928 10.281 18.203 1 91.75 84 GLY A C 1
ATOM 627 O O . GLY A 1 84 ? 1.463 11.422 18.281 1 91.75 84 GLY A O 1
ATOM 628 N N . GLN A 1 85 ? 2.047 9.633 17.094 1 91.88 85 GLN A N 1
ATOM 629 C CA . GLN A 1 85 ? 1.541 10.227 15.852 1 91.88 85 GLN A CA 1
ATOM 630 C C . GLN A 1 85 ? 0.039 10 15.711 1 91.88 85 GLN A C 1
ATOM 632 O O . GLN A 1 85 ? -0.441 8.875 15.844 1 91.88 85 GLN A O 1
ATOM 637 N N . GLY A 1 86 ? -0.729 11.008 15.438 1 91.19 86 GLY A N 1
ATOM 638 C CA . GLY A 1 86 ? -2.146 10.875 15.148 1 91.19 86 GLY A CA 1
ATOM 639 C C . GLY A 1 86 ? -2.428 10.477 13.711 1 91.19 86 GLY A C 1
ATOM 640 O O . GLY A 1 86 ? -1.503 10.344 12.906 1 91.19 86 GLY A O 1
ATOM 641 N N . PRO A 1 87 ? -3.645 10.281 13.422 1 92.88 87 PRO A N 1
ATOM 642 C CA . PRO A 1 87 ? -4.012 9.945 12.047 1 92.88 87 PRO A CA 1
ATOM 643 C C . PRO A 1 87 ? -3.77 11.094 11.07 1 92.88 87 PRO A C 1
ATOM 645 O O . PRO A 1 87 ? -3.719 12.25 11.477 1 92.88 87 PRO A O 1
ATOM 648 N N . VAL A 1 88 ? -3.336 10.742 9.891 1 91.12 88 VAL A N 1
ATOM 649 C CA . VAL A 1 88 ? -3.275 11.68 8.773 1 91.12 88 VAL A CA 1
ATOM 650 C C . VAL A 1 88 ? -4.453 11.438 7.832 1 91.12 88 VAL A C 1
ATOM 652 O O . VAL A 1 88 ? -4.562 10.367 7.223 1 91.12 88 VAL A O 1
ATOM 655 N N . GLU A 1 89 ? -5.402 12.273 7.809 1 86.88 89 GLU A N 1
ATOM 656 C CA . GLU A 1 89 ? -6.59 12.172 6.965 1 86.88 89 GLU A CA 1
ATOM 657 C C . GLU A 1 89 ? -6.953 13.523 6.359 1 86.88 89 GLU A C 1
ATOM 659 O O . GLU A 1 89 ? -6.883 14.547 7.035 1 86.88 89 GLU A O 1
ATOM 664 N N . LEU A 1 90 ? -6.922 13.547 5.152 1 82.12 90 LEU A N 1
ATOM 665 C CA . LEU A 1 90 ? -7.27 14.773 4.445 1 82.12 90 LEU A CA 1
ATOM 666 C C . LEU A 1 90 ? -8.742 15.109 4.641 1 82.12 90 LEU A C 1
ATOM 668 O O . LEU A 1 90 ? -9.594 14.219 4.633 1 82.12 90 LEU A O 1
ATOM 672 N N . SER A 1 91 ? -8.828 16.078 5.848 1 63.34 91 SER A N 1
ATOM 673 C CA . SER A 1 91 ? -10.141 16.547 6.266 1 63.34 91 SER A CA 1
ATOM 674 C C . SER A 1 91 ? -11.086 16.688 5.074 1 63.34 91 SER A C 1
ATOM 676 O O . SER A 1 91 ? -10.727 17.281 4.059 1 63.34 91 SER A O 1
ATOM 678 N N . LEU A 1 92 ? -11.719 15.562 4.797 1 52.53 92 LEU A N 1
ATOM 679 C CA . LEU A 1 92 ? -12.875 16.172 4.145 1 52.53 92 LEU A CA 1
ATOM 680 C C . LEU A 1 92 ? -13.406 17.328 4.969 1 52.53 92 LEU A C 1
ATOM 682 O O . LEU A 1 92 ? -13.211 17.375 6.188 1 52.53 92 LEU A O 1
ATOM 686 N N . PRO A 1 93 ? -13.828 18.516 4.676 1 42.09 93 PRO A N 1
ATOM 687 C CA . PRO A 1 93 ? -14.391 19.484 5.605 1 42.09 93 PRO A CA 1
ATOM 688 C C . PRO A 1 93 ? -14.836 18.875 6.926 1 42.09 93 PRO A C 1
ATOM 690 O O . PRO A 1 93 ? -14.922 17.641 7.035 1 42.09 93 PRO A O 1
ATOM 693 N N . ASP A 1 94 ? -15.977 19.094 7.691 1 36.59 94 ASP A N 1
ATOM 694 C CA . ASP A 1 94 ? -16.438 19.172 9.078 1 36.59 94 ASP A CA 1
ATOM 695 C C . ASP A 1 94 ? -16.328 17.812 9.758 1 36.59 94 ASP A C 1
ATOM 697 O O . ASP A 1 94 ? -16.891 17.609 10.844 1 36.59 94 ASP A O 1
ATOM 701 N N . SER A 1 95 ? -16.062 16.438 9.461 1 39.28 95 SER A N 1
ATOM 702 C CA . SER A 1 95 ? -16.562 15.547 10.5 1 39.28 95 SER A CA 1
ATOM 703 C C . SER A 1 95 ? -15.57 15.398 11.641 1 39.28 95 SER A C 1
ATOM 705 O O . SER A 1 95 ? -14.359 15.523 11.438 1 39.28 95 SER A O 1
ATOM 707 N N . ALA A 1 96 ? -15.891 15.195 12.992 1 35.94 96 ALA A N 1
ATOM 708 C CA . ALA A 1 96 ? -15.43 15.125 14.375 1 35.94 96 ALA A CA 1
ATOM 709 C C . ALA A 1 96 ? -14.391 14.023 14.555 1 35.94 96 ALA A C 1
ATOM 711 O O . ALA A 1 96 ? -14.5 12.961 13.945 1 35.94 96 ALA A O 1
ATOM 712 N N . ASN A 1 97 ? -13.172 14.281 14.875 1 39.03 97 ASN A N 1
ATOM 713 C CA . ASN A 1 97 ? -11.961 13.516 15.133 1 39.03 97 ASN A CA 1
ATOM 714 C C . ASN A 1 97 ? -12.211 12.391 16.141 1 39.03 97 ASN A C 1
ATOM 716 O O . ASN A 1 97 ? -12.516 12.648 17.297 1 39.03 97 ASN A O 1
ATOM 720 N N . PRO A 1 98 ? -12.477 11.203 15.867 1 37.44 98 PRO A N 1
ATOM 721 C CA . PRO A 1 98 ? -12.75 10.141 16.844 1 37.44 98 PRO A CA 1
ATOM 722 C C . PRO A 1 98 ? -11.531 9.82 17.719 1 37.44 98 PRO A C 1
ATOM 724 O O . PRO A 1 98 ? -11.633 9.031 18.656 1 37.44 98 PRO A O 1
ATOM 727 N N . CYS A 1 99 ? -10.281 10.016 17.266 1 36.5 99 CYS A N 1
ATOM 728 C CA . CYS A 1 99 ? -9.227 9.422 18.078 1 36.5 99 CYS A CA 1
ATOM 729 C C . CYS A 1 99 ? -9.195 10.055 19.469 1 36.5 99 CYS A C 1
ATOM 731 O O . CYS A 1 99 ? -8.328 9.727 20.281 1 36.5 99 CYS A O 1
ATOM 733 N N . ASP A 1 100 ? -9.914 11.188 19.672 1 32.38 100 ASP A N 1
ATOM 734 C CA . ASP A 1 100 ? -9.836 11.742 21.016 1 32.38 100 ASP A CA 1
ATOM 735 C C . ASP A 1 100 ? -10.398 10.766 22.047 1 32.38 100 ASP A C 1
ATOM 737 O O . ASP A 1 100 ? -11.492 10.984 22.578 1 32.38 100 ASP A O 1
ATOM 741 N N . ASN A 1 101 ? -10.617 9.516 21.781 1 32.81 101 ASN A N 1
ATOM 742 C CA . ASN A 1 101 ? -10.961 8.859 23.031 1 32.81 101 ASN A CA 1
ATOM 743 C C . ASN A 1 101 ? -9.836 8.969 24.062 1 32.81 101 ASN A C 1
ATOM 745 O O . ASN A 1 101 ? -8.812 8.289 23.938 1 32.81 101 ASN A O 1
ATOM 749 N N . GLN A 1 102 ? -9.43 10.18 24.453 1 29.59 102 GLN A N 1
ATOM 750 C CA . GLN A 1 102 ? -8.773 10.43 25.734 1 29.59 102 GLN A CA 1
ATOM 751 C C . GLN A 1 102 ? -9.5 9.703 26.859 1 29.59 102 GLN A C 1
ATOM 753 O O . GLN A 1 102 ? -10.703 9.867 27.047 1 29.59 102 GLN A O 1
ATOM 758 N N . ASP A 1 103 ? -9.094 8.445 27.234 1 31.7 103 ASP A N 1
ATOM 759 C CA . ASP A 1 103 ? -9.281 7.984 28.609 1 31.7 103 ASP A CA 1
ATOM 760 C C . ASP A 1 103 ? -8.867 9.062 29.609 1 31.7 103 ASP A C 1
ATOM 762 O O . ASP A 1 103 ? -7.676 9.352 29.766 1 31.7 103 ASP A O 1
ATOM 766 N N . GLN A 1 104 ? -9.336 10.273 29.562 1 25.16 104 GLN A N 1
ATOM 767 C CA . GLN A 1 104 ? 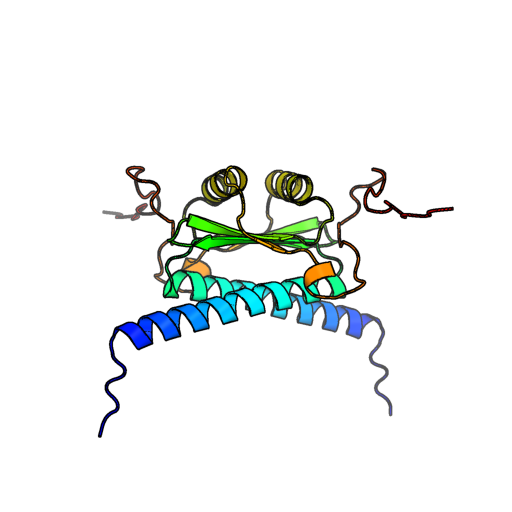-9.336 11.086 30.781 1 25.16 104 GLN A CA 1
ATOM 768 C C . GLN A 1 104 ? -10.016 10.352 31.938 1 25.16 104 GLN A C 1
ATOM 770 O O . GLN A 1 104 ? -11.227 10.141 31.922 1 25.16 104 GLN A O 1
ATOM 775 N N . GLY A 1 105 ? -9.578 9.141 32.312 1 24.88 105 GLY A N 1
ATOM 776 C CA . GLY A 1 105 ? -9.914 8.812 33.688 1 24.88 105 GLY A CA 1
ATOM 777 C C . GLY A 1 105 ? -9.555 9.922 34.688 1 24.88 105 GLY A C 1
ATOM 778 O O . GLY A 1 105 ? -8.398 10.336 34.75 1 24.88 105 GLY A O 1
ATOM 779 N N . GLN A 1 106 ? -10.453 10.836 34.906 1 20.64 106 GLN A N 1
ATOM 780 C CA . GLN A 1 106 ? -10.711 11.297 36.281 1 20.64 106 GLN A CA 1
ATOM 781 C C . GLN A 1 106 ? -11.008 10.133 37.219 1 20.64 106 GLN A C 1
ATOM 783 O O . GLN A 1 106 ? -11.75 9.211 36.844 1 20.64 106 GLN A O 1
ATOM 788 N N . MET B 1 1 ? 32.125 -27.953 1.454 1 23.3 1 MET B N 1
ATOM 789 C CA . MET B 1 1 ? 30.844 -28.5 1.917 1 23.3 1 MET B CA 1
ATOM 790 C C . MET B 1 1 ? 29.703 -27.516 1.627 1 23.3 1 MET B C 1
ATOM 792 O O . MET B 1 1 ? 29.75 -26.375 2.064 1 23.3 1 MET B O 1
ATOM 796 N N . LEU B 1 2 ? 29.109 -27.531 0.469 1 31.14 2 LEU B N 1
ATOM 797 C CA . LEU B 1 2 ? 28.031 -26.703 -0.072 1 31.14 2 LEU B CA 1
ATOM 798 C C . LEU B 1 2 ? 26.797 -26.75 0.822 1 31.14 2 LEU B C 1
ATOM 800 O O . LEU B 1 2 ? 26.219 -27.828 1.023 1 31.14 2 LEU B O 1
ATOM 804 N N . VAL B 1 3 ? 26.844 -26.062 1.888 1 36.12 3 VAL B N 1
ATOM 805 C CA . VAL B 1 3 ? 25.672 -26.109 2.75 1 36.12 3 VAL B CA 1
ATOM 806 C C . VAL B 1 3 ? 24.406 -26.109 1.895 1 36.12 3 VAL B C 1
ATOM 808 O O . VAL B 1 3 ? 24.188 -25.219 1.083 1 36.12 3 VAL B O 1
ATOM 811 N N . LYS B 1 4 ? 24 -27.266 1.457 1 35.84 4 LYS B N 1
ATOM 812 C CA . LYS B 1 4 ? 22.703 -27.531 0.831 1 35.84 4 LYS B CA 1
ATOM 813 C C . LYS B 1 4 ? 21.578 -26.812 1.568 1 35.84 4 LYS B C 1
ATOM 815 O O . LYS B 1 4 ? 21.266 -27.141 2.713 1 35.84 4 LYS B O 1
ATOM 820 N N . LEU B 1 5 ? 21.516 -25.578 1.457 1 41.88 5 LEU B N 1
ATOM 821 C CA . LEU B 1 5 ? 20.344 -24.953 2.062 1 41.88 5 LEU B CA 1
ATOM 822 C C . LEU B 1 5 ? 19.094 -25.766 1.743 1 41.88 5 LEU B C 1
ATOM 824 O O . LEU B 1 5 ? 18.797 -26.031 0.575 1 41.88 5 LEU B O 1
ATOM 828 N N . GLU B 1 6 ? 18.656 -26.609 2.543 1 43.91 6 GLU B N 1
ATOM 829 C CA . GLU B 1 6 ? 17.469 -27.438 2.396 1 43.91 6 GLU B CA 1
ATOM 830 C C . GLU B 1 6 ? 16.297 -26.641 1.872 1 43.91 6 GLU B C 1
ATOM 832 O O . GLU B 1 6 ? 16.156 -25.453 2.178 1 43.91 6 GLU B O 1
ATOM 837 N N . PRO B 1 7 ? 15.609 -27.109 0.884 1 45 7 PRO B N 1
ATOM 838 C CA . PRO B 1 7 ? 14.461 -26.453 0.242 1 45 7 PRO B CA 1
ATOM 839 C C . PRO B 1 7 ? 13.57 -25.719 1.236 1 45 7 PRO B C 1
ATOM 841 O O . PRO B 1 7 ? 13 -24.672 0.908 1 45 7 PRO B O 1
ATOM 844 N N . GLY B 1 8 ? 13.32 -26.172 2.436 1 45.47 8 GLY B N 1
ATOM 845 C CA . GLY B 1 8 ? 12.555 -25.547 3.508 1 45.47 8 GLY B CA 1
ATOM 846 C C . GLY B 1 8 ? 13.133 -24.219 3.963 1 45.47 8 GLY B C 1
ATOM 847 O O . GLY B 1 8 ? 12.391 -23.328 4.379 1 45.47 8 GLY B O 1
ATOM 848 N N . ASP B 1 9 ? 14.375 -24.234 3.971 1 46.94 9 ASP B N 1
ATOM 849 C CA . ASP B 1 9 ? 15.102 -23.062 4.43 1 46.94 9 ASP B CA 1
ATOM 850 C C . ASP B 1 9 ? 14.859 -21.875 3.502 1 46.94 9 ASP B C 1
ATOM 852 O O . ASP B 1 9 ? 14.734 -20.734 3.959 1 46.94 9 ASP B O 1
ATOM 856 N N . LYS B 1 10 ? 14.789 -22.25 2.195 1 52.94 10 LYS B N 1
ATOM 857 C CA . LYS B 1 10 ? 14.539 -21.188 1.224 1 52.94 10 LYS B CA 1
ATOM 858 C C . LYS B 1 10 ? 13.148 -20.594 1.412 1 52.94 10 LYS B C 1
ATOM 860 O O . LYS B 1 10 ? 12.969 -19.375 1.253 1 52.94 10 LYS B O 1
ATOM 865 N N . THR B 1 11 ? 12.25 -21.594 1.759 1 56.59 11 THR B N 1
ATOM 866 C CA . THR B 1 11 ? 10.891 -21.109 1.968 1 56.59 11 THR B CA 1
ATOM 867 C C . THR B 1 11 ? 10.82 -20.203 3.186 1 56.59 11 THR B C 1
ATOM 869 O O . THR B 1 11 ? 10.141 -19.172 3.16 1 56.59 11 THR B O 1
ATOM 872 N N . LEU B 1 12 ? 11.594 -20.688 4.297 1 54.31 12 LEU B N 1
ATOM 873 C CA . LEU B 1 12 ? 11.641 -19.844 5.488 1 54.31 12 LEU B CA 1
ATOM 874 C C . LEU B 1 12 ? 12.289 -18.484 5.172 1 54.31 12 LEU B C 1
ATOM 876 O O . LEU B 1 12 ? 11.82 -17.453 5.637 1 54.31 12 LEU B O 1
ATOM 880 N N . HIS B 1 13 ? 13.383 -18.594 4.379 1 58.78 13 HIS B N 1
ATOM 881 C CA . HIS B 1 13 ? 14.086 -17.359 4.012 1 58.78 13 HIS B CA 1
ATOM 882 C C . HIS B 1 13 ? 13.203 -16.453 3.162 1 58.78 13 HIS B C 1
ATOM 884 O O . HIS B 1 13 ? 13.195 -15.242 3.352 1 58.78 13 HIS B O 1
ATOM 890 N N . SER B 1 14 ? 12.414 -17.203 2.379 1 72.75 14 SER B N 1
ATOM 891 C CA . SER B 1 14 ? 11.531 -16.406 1.531 1 72.75 14 SER B CA 1
ATOM 892 C C . SER B 1 14 ? 10.43 -15.75 2.352 1 72.75 14 SER B C 1
ATOM 894 O O . SER B 1 14 ? 10.109 -14.578 2.135 1 72.75 14 SER B O 1
ATOM 896 N N . THR B 1 15 ? 10.031 -16.562 3.402 1 73.56 15 THR B N 1
ATOM 897 C CA . THR B 1 15 ? 8.992 -16 4.258 1 73.56 15 THR B CA 1
ATOM 898 C C . THR B 1 15 ? 9.523 -14.82 5.062 1 73.56 15 THR B C 1
ATOM 900 O O . THR B 1 15 ? 8.859 -13.781 5.172 1 73.56 15 THR B O 1
ATOM 903 N N . PHE B 1 16 ? 10.742 -14.906 5.508 1 79.56 16 PHE B N 1
ATOM 904 C CA . PHE B 1 16 ? 11.359 -13.828 6.273 1 79.56 16 PHE B CA 1
ATOM 905 C C . PHE B 1 16 ? 11.562 -12.594 5.402 1 79.56 16 PHE B C 1
ATOM 907 O O . PHE B 1 16 ? 11.266 -11.477 5.816 1 79.56 16 PHE B O 1
ATOM 914 N N . ALA B 1 17 ? 11.984 -12.852 4.172 1 80.44 17 ALA B N 1
ATOM 915 C CA . ALA B 1 17 ? 12.203 -11.734 3.258 1 80.44 17 ALA B CA 1
ATOM 916 C C . ALA B 1 17 ? 10.891 -11.016 2.947 1 80.44 17 ALA B C 1
ATOM 918 O O . ALA B 1 17 ? 10.844 -9.789 2.891 1 80.44 17 ALA B O 1
ATOM 919 N N . ILE B 1 18 ? 9.883 -11.719 2.826 1 85.31 18 ILE B N 1
ATOM 920 C CA . ILE B 1 18 ? 8.57 -11.141 2.533 1 85.31 18 ILE B CA 1
ATOM 921 C C . ILE B 1 18 ? 8.078 -10.336 3.736 1 85.31 18 ILE B C 1
ATOM 923 O O . ILE B 1 18 ? 7.547 -9.234 3.58 1 85.31 18 ILE B O 1
ATOM 927 N N . ASP B 1 19 ? 8.391 -10.938 4.859 1 89.12 19 ASP B N 1
ATOM 928 C CA . ASP B 1 19 ? 8 -10.242 6.078 1 89.12 19 ASP B CA 1
ATOM 929 C C . ASP B 1 19 ? 8.75 -8.922 6.223 1 89.12 19 ASP B C 1
ATOM 931 O O . ASP B 1 19 ? 8.156 -7.898 6.574 1 89.12 19 ASP B O 1
ATOM 935 N N . GLU B 1 20 ? 9.969 -8.977 5.93 1 90.75 20 GLU B N 1
ATOM 936 C CA . GLU B 1 20 ? 10.781 -7.762 6 1 90.75 20 GLU B CA 1
ATOM 937 C C . GLU B 1 20 ? 10.305 -6.719 4.992 1 90.75 20 GLU B C 1
ATOM 939 O O . GLU B 1 20 ? 10.25 -5.527 5.305 1 90.75 20 GLU B O 1
ATOM 944 N N . THR B 1 21 ? 9.984 -7.148 3.83 1 92.06 21 THR B N 1
ATOM 945 C CA . THR B 1 21 ? 9.5 -6.238 2.801 1 92.06 21 THR B CA 1
ATOM 946 C C . THR B 1 21 ? 8.156 -5.633 3.207 1 92.06 21 THR B C 1
ATOM 948 O O . THR B 1 21 ? 7.91 -4.449 2.973 1 92.06 21 THR B O 1
ATOM 951 N N . ARG B 1 22 ? 7.348 -6.504 3.814 1 93.19 22 ARG B N 1
ATOM 952 C CA . ARG B 1 22 ? 6.051 -6.008 4.27 1 93.19 22 ARG B CA 1
ATOM 953 C C . ARG B 1 22 ? 6.219 -4.918 5.32 1 93.19 22 ARG B C 1
ATOM 955 O O . ARG B 1 22 ? 5.547 -3.887 5.27 1 93.19 22 ARG B O 1
ATOM 962 N N . GLN B 1 23 ? 7.145 -5.141 6.242 1 94.44 23 GLN B N 1
ATOM 963 C CA . GLN B 1 23 ? 7.402 -4.156 7.289 1 94.44 23 GLN B CA 1
ATOM 964 C C . GLN B 1 23 ? 7.984 -2.871 6.703 1 94.44 23 GLN B C 1
ATOM 966 O O . GLN B 1 23 ? 7.594 -1.771 7.105 1 94.44 23 GLN B O 1
ATOM 971 N N . LYS B 1 24 ? 8.859 -3.047 5.816 1 95.5 24 LYS B N 1
ATOM 972 C CA . LYS B 1 24 ? 9.477 -1.897 5.164 1 95.5 24 LYS B CA 1
ATOM 973 C C . LYS B 1 24 ? 8.445 -1.073 4.402 1 95.5 24 LYS B C 1
ATOM 975 O O . LYS B 1 24 ? 8.461 0.159 4.461 1 95.5 24 LYS B O 1
ATOM 980 N N . LEU B 1 25 ? 7.594 -1.696 3.74 1 96.06 25 LEU B N 1
ATOM 981 C CA . LEU B 1 25 ? 6.531 -1.046 2.979 1 96.06 25 LEU B CA 1
ATOM 982 C C . LEU B 1 25 ? 5.664 -0.179 3.883 1 96.06 25 LEU B C 1
ATOM 984 O O . LEU B 1 25 ? 5.406 0.987 3.574 1 96.06 25 LEU B O 1
ATOM 988 N N . VAL B 1 26 ? 5.324 -0.779 4.988 1 96.56 26 VAL B N 1
ATOM 989 C CA . VAL B 1 26 ? 4.457 -0.084 5.934 1 96.56 26 VAL B CA 1
ATOM 990 C C . VAL B 1 26 ? 5.203 1.095 6.551 1 96.56 26 VAL B C 1
ATOM 992 O O . VAL B 1 26 ? 4.656 2.193 6.668 1 96.56 26 VAL B O 1
ATOM 995 N N . SER B 1 27 ? 6.469 0.839 6.891 1 96.44 27 SER B N 1
ATOM 996 C CA . SER B 1 27 ? 7.285 1.897 7.473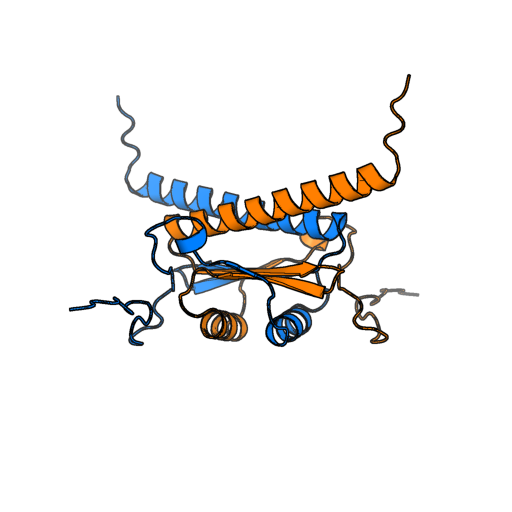 1 96.44 27 SER B CA 1
ATOM 997 C C . SER B 1 27 ? 7.461 3.061 6.504 1 96.44 27 SER B C 1
ATOM 999 O O . SER B 1 27 ? 7.301 4.223 6.883 1 96.44 27 SER B O 1
ATOM 1001 N N . ASP B 1 28 ? 7.781 2.746 5.262 1 96.25 28 ASP B N 1
ATOM 1002 C CA . ASP B 1 28 ? 7.965 3.777 4.246 1 96.25 28 ASP B CA 1
ATOM 1003 C C . ASP B 1 28 ? 6.676 4.562 4.023 1 96.25 28 ASP B C 1
ATOM 1005 O O . ASP B 1 28 ? 6.707 5.785 3.869 1 96.25 28 ASP B O 1
ATOM 1009 N N . ALA B 1 29 ? 5.543 3.939 3.998 1 97 29 ALA B N 1
ATOM 1010 C CA . ALA B 1 29 ? 4.25 4.59 3.801 1 97 29 ALA B CA 1
ATOM 1011 C C . ALA B 1 29 ? 3.916 5.512 4.969 1 97 29 ALA B C 1
ATOM 1013 O O . ALA B 1 29 ? 3.438 6.629 4.766 1 97 29 ALA B O 1
ATOM 1014 N N . ALA B 1 30 ? 4.207 5.031 6.195 1 95.69 30 ALA B N 1
ATOM 1015 C CA . ALA B 1 30 ? 3.926 5.828 7.387 1 95.69 30 ALA B CA 1
ATOM 1016 C C . ALA B 1 30 ? 4.727 7.129 7.379 1 95.69 30 ALA B C 1
ATOM 1018 O O . ALA B 1 30 ? 4.18 8.203 7.648 1 95.69 30 ALA B O 1
ATOM 1019 N N . HIS B 1 31 ? 5.906 7.016 7.043 1 94.19 31 HIS B N 1
ATOM 1020 C CA . HIS B 1 31 ? 6.773 8.188 7.02 1 94.19 31 HIS B CA 1
ATOM 1021 C C . HIS B 1 31 ? 6.375 9.148 5.902 1 94.19 31 HIS B C 1
ATOM 1023 O O . HIS B 1 31 ? 6.414 10.367 6.078 1 94.19 31 HIS B O 1
ATOM 1029 N N . MET B 1 32 ? 6.035 8.656 4.844 1 93.19 32 MET B N 1
ATOM 1030 C CA . MET B 1 32 ? 5.574 9.484 3.73 1 93.19 32 MET B CA 1
ATOM 1031 C C . MET B 1 32 ? 4.332 10.281 4.121 1 93.19 32 MET B C 1
ATOM 1033 O O . MET B 1 32 ? 4.246 11.477 3.844 1 93.19 32 MET B O 1
ATOM 1037 N N . CYS B 1 33 ? 3.352 9.633 4.77 1 93.56 33 CYS B N 1
ATOM 1038 C CA . CYS B 1 33 ? 2.127 10.281 5.219 1 93.56 33 CYS B CA 1
ATOM 1039 C C . CYS B 1 33 ? 2.439 11.438 6.168 1 93.56 33 CYS B C 1
ATOM 1041 O O . CYS B 1 33 ? 1.847 12.508 6.062 1 93.56 33 CYS B O 1
ATOM 1043 N N . ILE B 1 34 ? 3.344 11.094 7.07 1 92.19 34 ILE B N 1
ATOM 1044 C CA . ILE B 1 34 ? 3.689 12.078 8.094 1 92.19 34 ILE B CA 1
ATOM 1045 C C . ILE B 1 34 ? 4.41 13.258 7.445 1 92.19 34 ILE B C 1
ATOM 1047 O O . ILE B 1 34 ? 4.133 14.414 7.773 1 92.19 34 ILE B O 1
ATOM 1051 N N . ALA B 1 35 ? 5.23 13.039 6.492 1 89.5 35 ALA B N 1
ATOM 1052 C CA . ALA B 1 35 ? 6.043 14.078 5.867 1 89.5 35 ALA B CA 1
ATOM 1053 C C . ALA B 1 35 ? 5.203 14.938 4.922 1 89.5 35 ALA B C 1
ATOM 1055 O O . ALA B 1 35 ? 5.414 16.141 4.82 1 89.5 35 ALA B O 1
ATOM 1056 N N . SER B 1 36 ? 4.227 14.43 4.262 1 91.06 36 SER B N 1
ATOM 1057 C CA . SER B 1 36 ? 3.566 15.156 3.182 1 91.06 36 SER B CA 1
ATOM 1058 C C . SER B 1 36 ? 2.104 15.422 3.516 1 91.06 36 SER B C 1
ATOM 1060 O O . SER B 1 36 ? 1.452 16.234 2.859 1 91.06 36 SER B O 1
ATOM 1062 N N . GLY B 1 37 ? 1.58 14.703 4.426 1 91.62 37 GLY B N 1
ATOM 1063 C CA . GLY B 1 37 ? 0.181 14.859 4.789 1 91.62 37 GLY B CA 1
ATOM 1064 C C . GLY B 1 37 ? -0.763 14.125 3.852 1 91.62 37 GLY B C 1
ATOM 1065 O O . GLY B 1 37 ? -1.939 14.484 3.748 1 91.62 37 GLY B O 1
ATOM 1066 N N . CYS B 1 38 ? -0.203 13.242 3.125 1 92.56 38 CYS B N 1
ATOM 1067 C CA . CYS B 1 38 ? -1.05 12.438 2.246 1 92.56 38 CYS B CA 1
ATOM 1068 C C . CYS B 1 38 ? -1.709 11.297 3.012 1 92.56 38 CYS B C 1
ATOM 1070 O O . CYS B 1 38 ? -1.259 10.938 4.102 1 92.56 38 CYS B O 1
ATOM 1072 N N . GLU B 1 39 ? -2.797 10.789 2.445 1 94.38 39 GLU B N 1
ATOM 1073 C CA . GLU B 1 39 ? -3.424 9.594 2.998 1 94.38 39 GLU B CA 1
ATOM 1074 C C . GLU B 1 39 ? -2.979 8.336 2.248 1 94.38 39 GLU B C 1
ATOM 1076 O O . GLU B 1 39 ? -2.904 8.336 1.018 1 94.38 39 GLU B O 1
ATOM 1081 N N . VAL B 1 40 ? -2.648 7.348 3.018 1 96.5 40 VAL B N 1
ATOM 1082 C CA . VAL B 1 40 ? -2.203 6.105 2.391 1 96.5 40 VAL B CA 1
ATOM 1083 C C . VAL B 1 40 ? -2.973 4.926 2.977 1 96.5 40 VAL B C 1
ATOM 1085 O O . VAL B 1 40 ? -3.201 4.863 4.188 1 96.5 40 VAL B O 1
ATOM 1088 N N . ALA B 1 41 ? -3.41 3.984 2.172 1 96.62 41 ALA B N 1
ATOM 1089 C CA . ALA B 1 41 ? -3.924 2.674 2.559 1 96.62 41 ALA B CA 1
ATOM 1090 C C . ALA B 1 41 ? -3.209 1.559 1.8 1 96.62 41 ALA B C 1
ATOM 1092 O O . ALA B 1 41 ? -2.969 1.675 0.595 1 96.62 41 ALA B O 1
ATOM 1093 N N . ILE B 1 42 ? -2.771 0.47 2.49 1 97.44 42 ILE B N 1
ATOM 1094 C CA . ILE B 1 42 ? -2.119 -0.687 1.888 1 97.44 42 ILE B CA 1
ATOM 1095 C C . ILE B 1 42 ? -2.855 -1.963 2.291 1 97.44 42 ILE B C 1
ATOM 1097 O O . ILE B 1 42 ? -3.23 -2.129 3.455 1 97.44 42 ILE B O 1
ATOM 1101 N N . PHE B 1 43 ? -3.068 -2.789 1.398 1 96.06 43 PHE B N 1
ATOM 1102 C CA . PHE B 1 43 ? -3.615 -4.117 1.637 1 96.06 43 PHE B CA 1
ATOM 1103 C C . PHE B 1 43 ? -2.674 -5.195 1.107 1 96.06 43 PHE B C 1
ATOM 1105 O O . PHE B 1 43 ? -2.217 -5.117 -0.034 1 96.06 43 PHE B O 1
ATOM 1112 N N . ILE B 1 44 ? -2.396 -6.172 1.904 1 95.75 44 ILE B N 1
ATOM 1113 C CA . ILE B 1 44 ? -1.597 -7.32 1.5 1 95.75 44 ILE B CA 1
ATOM 1114 C C . ILE B 1 44 ? -2.332 -8.609 1.854 1 95.75 44 ILE B C 1
ATOM 1116 O O . ILE B 1 44 ? -2.549 -8.906 3.033 1 95.75 44 ILE B O 1
ATOM 1120 N N . LEU B 1 45 ? -2.703 -9.289 0.863 1 94.56 45 LEU B N 1
ATOM 1121 C CA . LEU B 1 45 ? -3.357 -10.578 1.057 1 94.56 45 LEU B CA 1
ATOM 1122 C C . LEU B 1 45 ? -2.4 -11.727 0.755 1 94.56 45 LEU B C 1
ATOM 1124 O O . LEU B 1 45 ? -1.958 -11.883 -0.385 1 94.56 45 LEU B O 1
ATOM 1128 N N . GLY B 1 46 ? -2.176 -12.461 1.757 1 91.56 46 GLY B N 1
ATOM 1129 C CA . GLY B 1 46 ? -1.285 -13.602 1.594 1 91.56 46 GLY B CA 1
ATOM 1130 C C . GLY B 1 46 ? -1.965 -14.805 0.968 1 91.56 46 GLY B C 1
ATOM 1131 O O . GLY B 1 46 ? -3.195 -14.875 0.914 1 91.56 46 GLY B O 1
ATOM 1132 N N . LYS B 1 47 ? -1.159 -15.703 0.546 1 87.25 47 LYS B N 1
ATOM 1133 C CA . LYS B 1 47 ? -1.669 -16.953 -0.008 1 87.25 47 LYS B CA 1
ATOM 1134 C C . LYS B 1 47 ? -2.418 -17.766 1.05 1 87.25 47 LYS B C 1
ATOM 1136 O O . LYS B 1 47 ? -3.309 -18.547 0.722 1 87.25 47 LYS B O 1
ATOM 1141 N N . ASP B 1 48 ? -1.944 -17.562 2.229 1 85.25 48 ASP B N 1
ATOM 1142 C CA . ASP B 1 48 ? -2.572 -18.281 3.332 1 85.25 48 ASP B CA 1
ATOM 1143 C C . ASP B 1 48 ? -3.91 -17.641 3.709 1 85.25 48 ASP B C 1
ATOM 1145 O O . ASP B 1 48 ? -4.598 -18.125 4.613 1 85.25 48 ASP B O 1
ATOM 1149 N N . GLY B 1 49 ? -4.32 -16.594 3.064 1 88 49 GLY B N 1
ATOM 1150 C CA . GLY B 1 49 ? -5.586 -15.93 3.338 1 88 49 GLY B CA 1
ATOM 1151 C C . GLY B 1 49 ? -5.473 -14.828 4.379 1 88 49 GLY B C 1
ATOM 1152 O O . GLY B 1 49 ? -6.473 -14.195 4.734 1 88 49 GLY B O 1
ATOM 1153 N N . SER B 1 50 ? -4.238 -14.625 4.863 1 90.69 50 SER B N 1
ATOM 1154 C CA . SER B 1 50 ? -4.039 -13.57 5.855 1 90.69 50 SER B CA 1
ATOM 1155 C C . SER B 1 50 ? -4.035 -12.195 5.207 1 90.69 50 SER B C 1
ATOM 1157 O O . SER B 1 50 ? -3.334 -11.969 4.219 1 90.69 50 SER B O 1
ATOM 1159 N N . LEU B 1 51 ? -4.883 -11.359 5.801 1 94.19 51 LEU B N 1
ATOM 1160 C CA . LEU B 1 51 ? -4.984 -10 5.281 1 94.19 51 LEU B CA 1
ATOM 1161 C C . LEU B 1 51 ? -4.363 -9 6.246 1 94.19 51 LEU B C 1
ATOM 1163 O O . LEU B 1 51 ? -4.723 -8.961 7.422 1 94.19 51 LEU B O 1
ATOM 1167 N N . LEU B 1 52 ? -3.322 -8.289 5.758 1 95.75 52 LEU B N 1
ATOM 1168 C CA . LEU B 1 52 ? -2.736 -7.156 6.465 1 95.75 52 LEU B CA 1
ATOM 1169 C C . LEU B 1 52 ? -3.215 -5.836 5.871 1 95.75 52 LEU B C 1
ATOM 1171 O O . LEU B 1 52 ? -3.221 -5.668 4.648 1 95.75 52 LEU B O 1
ATOM 1175 N N . GLN B 1 53 ? -3.645 -4.957 6.762 1 95.62 53 GLN B N 1
ATOM 1176 C CA . GLN B 1 53 ? -4.109 -3.643 6.328 1 95.62 53 GLN B CA 1
ATOM 1177 C C . GLN B 1 53 ? -3.387 -2.529 7.078 1 95.62 53 GLN B C 1
ATOM 1179 O O . GLN B 1 53 ? -3.271 -2.574 8.305 1 95.62 53 GLN B O 1
ATOM 1184 N N . PHE B 1 54 ? -2.777 -1.588 6.324 1 96.75 54 PHE B N 1
ATOM 1185 C CA . PHE B 1 54 ? -2.252 -0.348 6.883 1 96.75 54 PHE B CA 1
ATOM 1186 C C . PHE B 1 54 ? -3.094 0.844 6.445 1 96.75 54 PHE B C 1
ATOM 1188 O O . PHE B 1 54 ? -3.445 0.961 5.27 1 96.75 54 PHE B O 1
ATOM 1195 N N . THR B 1 55 ? -3.373 1.721 7.402 1 95.38 55 THR B N 1
ATOM 1196 C CA . THR B 1 55 ? -4.113 2.934 7.074 1 95.38 55 THR B CA 1
ATOM 1197 C C . THR B 1 55 ? -3.547 4.133 7.828 1 95.38 55 THR B C 1
ATOM 1199 O O . THR B 1 55 ? -3.146 4.012 8.992 1 95.38 55 THR B O 1
ATOM 1202 N N . SER B 1 56 ? -3.457 5.254 7.137 1 95.12 56 SER B N 1
ATOM 1203 C CA . SER B 1 56 ? -3.004 6.488 7.77 1 95.12 56 SER B CA 1
ATOM 1204 C C . SER B 1 56 ? -4.152 7.199 8.477 1 95.12 56 SER B C 1
ATOM 1206 O O . SER B 1 56 ? -3.924 8.062 9.328 1 95.12 56 SER B O 1
ATOM 1208 N N . ALA B 1 57 ? -5.383 6.898 8.016 1 92.19 57 ALA B N 1
ATOM 1209 C CA . ALA B 1 57 ? -6.559 7.574 8.562 1 92.19 57 ALA B CA 1
ATOM 1210 C C . ALA B 1 57 ? -7.023 6.906 9.852 1 92.19 57 ALA B C 1
ATOM 1212 O O . ALA B 1 57 ? -6.609 5.789 10.164 1 92.19 57 ALA B O 1
ATOM 1213 N N . ALA B 1 58 ? -7.824 7.617 10.57 1 88.5 58 ALA B N 1
ATOM 1214 C CA . ALA B 1 58 ? -8.344 7.113 11.844 1 88.5 58 ALA B CA 1
ATOM 1215 C C . ALA B 1 58 ? -9.273 5.93 11.625 1 88.5 58 ALA B C 1
ATOM 1217 O O . ALA B 1 58 ? -9.266 4.969 12.398 1 88.5 58 ALA B O 1
ATOM 1218 N N . ASP B 1 59 ? -10.07 5.992 10.617 1 88.38 59 ASP B N 1
ATOM 1219 C CA . ASP B 1 59 ? -11.047 4.957 10.289 1 88.38 59 ASP B CA 1
ATOM 1220 C C . ASP B 1 59 ? -10.727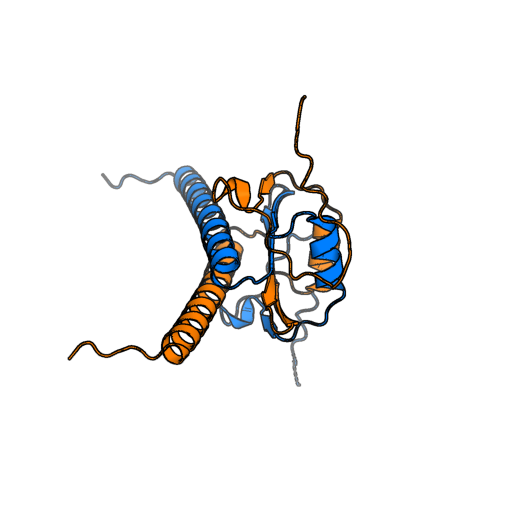 4.312 8.945 1 88.38 59 ASP B C 1
ATOM 1222 O O . ASP B 1 59 ? -10.992 4.898 7.891 1 88.38 59 ASP B O 1
ATOM 1226 N N . PRO B 1 60 ? -10.211 3.082 9.055 1 86.38 60 PRO B N 1
ATOM 1227 C CA . PRO B 1 60 ? -9.82 2.408 7.816 1 86.38 60 PRO B CA 1
ATOM 1228 C C . PRO B 1 60 ? -10.984 2.221 6.852 1 86.38 60 PRO B C 1
ATOM 1230 O O . PRO B 1 60 ? -10.828 2.422 5.645 1 86.38 60 PRO B O 1
ATOM 1233 N N . ALA B 1 61 ? -12.133 1.794 7.355 1 83.75 61 ALA B N 1
ATOM 1234 C CA . ALA B 1 61 ? -13.289 1.539 6.504 1 83.75 61 ALA B CA 1
ATOM 1235 C C . ALA B 1 61 ? -13.734 2.811 5.785 1 83.75 61 ALA B C 1
ATOM 1237 O O . ALA B 1 61 ? -14.023 2.787 4.586 1 83.75 61 ALA B O 1
ATOM 1238 N N . LYS B 1 62 ? -13.766 3.9 6.5 1 86.75 62 LYS B N 1
ATOM 1239 C CA . LYS B 1 62 ? -14.164 5.176 5.91 1 86.75 62 LYS B CA 1
ATOM 1240 C C . LYS B 1 62 ? -13.148 5.641 4.871 1 86.75 62 LYS B C 1
ATOM 1242 O O . LYS B 1 62 ? -13.523 6.129 3.805 1 86.75 62 LYS B O 1
ATOM 1247 N N . GLN B 1 63 ? -11.875 5.586 5.176 1 90.56 63 GLN B N 1
ATOM 1248 C CA . GLN B 1 63 ? -10.828 5.98 4.246 1 90.56 63 GLN B CA 1
ATOM 1249 C C . GLN B 1 63 ? -10.938 5.215 2.93 1 90.56 63 GLN B C 1
ATOM 1251 O O . GLN B 1 63 ? -10.938 5.816 1.854 1 90.56 63 GLN B O 1
ATOM 1256 N N . VAL B 1 64 ? -11.094 3.912 3.045 1 85.94 64 VAL B N 1
ATOM 1257 C CA . VAL B 1 64 ? -11.109 3.061 1.861 1 85.94 64 VAL B CA 1
ATOM 1258 C C . VAL B 1 64 ? -12.344 3.361 1.021 1 85.94 64 VAL B C 1
ATOM 1260 O O . VAL B 1 64 ? -12.266 3.426 -0.209 1 85.94 64 VAL B O 1
ATOM 1263 N N . ALA B 1 65 ? -13.414 3.518 1.721 1 84.94 65 ALA B N 1
ATOM 1264 C CA . ALA B 1 65 ? -14.641 3.865 1.009 1 84.94 65 ALA B CA 1
ATOM 1265 C C . ALA B 1 65 ? -14.461 5.152 0.208 1 84.94 65 ALA B C 1
ATOM 1267 O O . ALA B 1 65 ? -14.891 5.234 -0.946 1 84.94 65 ALA B O 1
ATOM 1268 N N . ARG B 1 66 ? -13.875 6.125 0.8 1 88.25 66 ARG B N 1
ATOM 1269 C CA . ARG B 1 66 ? -13.625 7.395 0.129 1 88.25 66 ARG B CA 1
ATOM 1270 C C . ARG B 1 66 ? -12.68 7.215 -1.055 1 88.25 66 ARG B C 1
ATOM 1272 O O . ARG B 1 66 ? -12.914 7.762 -2.133 1 88.25 66 ARG B O 1
ATOM 1279 N N . LEU B 1 67 ? -11.68 6.449 -0.822 1 88 67 LEU B N 1
ATOM 1280 C CA . LEU B 1 67 ? -10.695 6.227 -1.872 1 88 67 LEU B CA 1
ATOM 1281 C C . LEU B 1 67 ? -11.312 5.496 -3.057 1 88 67 LEU B C 1
ATOM 1283 O O . LEU B 1 67 ? -11.008 5.797 -4.211 1 88 67 LEU B O 1
ATOM 1287 N N . LEU B 1 68 ? -12.203 4.605 -2.748 1 84.5 68 LEU B N 1
ATOM 1288 C CA . LEU B 1 68 ? -12.844 3.816 -3.795 1 84.5 68 LEU B CA 1
ATOM 1289 C C . LEU B 1 68 ? -13.836 4.66 -4.586 1 84.5 68 LEU B C 1
ATOM 1291 O O . LEU B 1 68 ? -14.156 4.336 -5.734 1 84.5 68 LEU B O 1
ATOM 1295 N N . ARG B 1 69 ? -14.344 5.652 -3.984 1 86.06 69 ARG B N 1
ATOM 1296 C CA . ARG B 1 69 ? -15.297 6.535 -4.648 1 86.06 69 ARG B CA 1
ATOM 1297 C C . ARG B 1 69 ? -14.586 7.555 -5.523 1 86.06 69 ARG B C 1
ATOM 1299 O O . ARG B 1 69 ? -15.203 8.203 -6.375 1 86.06 69 ARG B O 1
ATOM 1306 N N . SER B 1 70 ? -13.359 7.707 -5.23 1 87.69 70 SER B N 1
ATOM 1307 C CA . SER B 1 70 ? -12.586 8.68 -5.992 1 87.69 70 SER B CA 1
ATOM 1308 C C . SER B 1 70 ? -12 8.055 -7.254 1 87.69 70 SER B C 1
ATOM 1310 O O . SER B 1 70 ? -11.773 6.844 -7.305 1 87.69 70 SER B O 1
ATOM 1312 N N . THR B 1 71 ? -11.883 8.867 -8.297 1 89.62 71 THR B N 1
ATOM 1313 C CA . THR B 1 71 ? -11.258 8.406 -9.539 1 89.62 71 THR B CA 1
ATOM 1314 C C . THR B 1 71 ? -9.742 8.594 -9.484 1 89.62 71 THR B C 1
ATOM 1316 O O . THR B 1 71 ? -9.25 9.719 -9.422 1 89.62 71 THR B O 1
ATOM 1319 N N . PRO B 1 72 ? -9.086 7.492 -9.562 1 92.62 72 PRO B N 1
ATOM 1320 C CA . PRO B 1 72 ? -7.629 7.633 -9.508 1 92.62 72 PRO B CA 1
ATOM 1321 C C . PRO B 1 72 ? -7.055 8.344 -10.727 1 92.62 72 PRO B C 1
ATOM 1323 O O . PRO B 1 72 ? -7.52 8.133 -11.852 1 92.62 72 PRO B O 1
ATOM 1326 N N . GLN B 1 73 ? -6.148 9.234 -10.469 1 93.12 73 GLN B N 1
ATOM 1327 C CA . GLN B 1 73 ? -5.449 9.922 -11.547 1 93.12 73 GLN B CA 1
ATOM 1328 C C . GLN B 1 73 ? -4.332 9.055 -12.117 1 93.12 73 GLN B C 1
ATOM 1330 O O . GLN B 1 73 ? -3.953 9.203 -13.281 1 93.12 73 GLN B O 1
ATOM 1335 N N . GLU B 1 74 ? -3.793 8.172 -11.289 1 93.94 74 GLU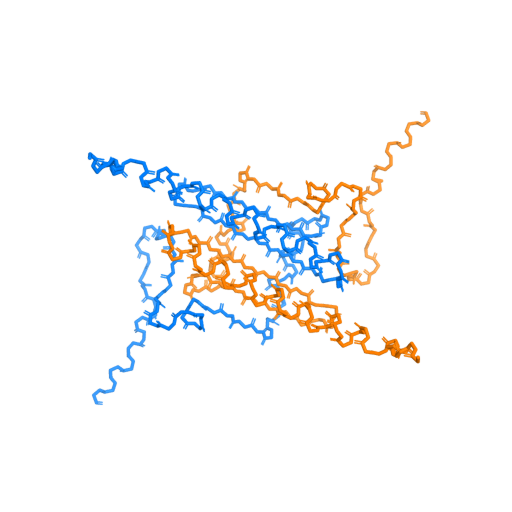 B N 1
ATOM 1336 C CA . GLU B 1 74 ? -2.727 7.266 -11.703 1 93.94 74 GLU B CA 1
ATOM 1337 C C . GLU B 1 74 ? -3.016 5.836 -11.258 1 93.94 74 GLU B C 1
ATOM 1339 O O . GLU B 1 74 ? -3.223 5.574 -10.07 1 93.94 74 GLU B O 1
ATOM 1344 N N . VAL B 1 75 ? -3.15 4.992 -12.242 1 93.69 75 VAL B N 1
ATOM 1345 C CA . VAL B 1 75 ? -3.338 3.572 -11.969 1 93.69 75 VAL B CA 1
ATOM 1346 C C . VAL B 1 75 ? -2.117 2.789 -12.445 1 93.69 75 VAL B C 1
ATOM 1348 O O . VAL B 1 75 ? -1.756 2.846 -13.625 1 93.69 75 VAL B O 1
ATOM 1351 N N . ILE B 1 76 ? -1.459 2.107 -11.508 1 95.56 76 ILE B N 1
ATOM 1352 C CA . ILE B 1 76 ? -0.266 1.331 -11.82 1 95.56 76 ILE B CA 1
ATOM 1353 C C . ILE B 1 76 ? -0.558 -0.158 -11.641 1 95.56 76 ILE B C 1
ATOM 1355 O O . ILE B 1 76 ? -1.14 -0.567 -10.633 1 95.56 76 ILE B O 1
ATOM 1359 N N . LYS B 1 77 ? -0.208 -0.91 -12.609 1 93.88 77 LYS B N 1
ATOM 1360 C CA . LYS B 1 77 ? -0.338 -2.363 -12.547 1 93.88 77 LYS B CA 1
ATOM 1361 C C . LYS B 1 77 ? 1.03 -3.035 -12.5 1 93.88 77 LYS B C 1
ATOM 1363 O O . LYS B 1 77 ? 2.061 -2.371 -12.641 1 93.88 77 LYS B O 1
ATOM 1368 N N . LEU B 1 78 ? 1.046 -4.324 -12.25 1 93.94 78 LEU B N 1
ATOM 1369 C CA . LEU B 1 78 ? 2.291 -5.074 -12.133 1 93.94 78 LEU B CA 1
ATOM 1370 C C . LEU B 1 78 ? 3.102 -4.992 -13.422 1 93.94 78 LEU B C 1
ATOM 1372 O O . LEU B 1 78 ? 4.32 -4.816 -13.383 1 93.94 78 LEU B O 1
ATOM 1376 N N . CYS B 1 79 ? 2.441 -5.039 -14.547 1 90.81 79 CYS B N 1
ATOM 1377 C CA . CYS B 1 79 ? 3.131 -5.047 -15.828 1 90.81 79 CYS B CA 1
ATOM 1378 C C . CYS B 1 79 ? 3.762 -3.689 -16.125 1 90.81 79 CYS B C 1
ATOM 1380 O O . CYS B 1 79 ? 4.66 -3.582 -16.953 1 90.81 79 CYS B O 1
ATOM 1382 N N . ASP B 1 80 ? 3.223 -2.65 -15.508 1 92.62 80 ASP B N 1
ATOM 1383 C CA . ASP B 1 80 ? 3.814 -1.326 -15.672 1 92.62 80 ASP B CA 1
ATOM 1384 C C . ASP B 1 80 ? 5.141 -1.223 -14.922 1 92.62 80 ASP B C 1
ATOM 1386 O O . ASP B 1 80 ? 5.996 -0.408 -15.273 1 92.62 80 ASP B O 1
ATOM 1390 N N . VAL B 1 81 ? 5.328 -2.076 -13.859 1 94.5 81 VAL B N 1
ATOM 1391 C CA . VAL B 1 81 ? 6.535 -2.039 -13.039 1 94.5 81 VAL B CA 1
ATOM 1392 C C . VAL B 1 81 ? 7.543 -3.059 -13.562 1 94.5 81 VAL B C 1
ATOM 1394 O O . VAL B 1 81 ? 8.742 -2.77 -13.648 1 94.5 81 VAL B O 1
ATOM 1397 N N . VAL B 1 82 ? 7.02 -4.223 -13.836 1 93.56 82 VAL B N 1
ATOM 1398 C CA . VAL B 1 82 ? 7.844 -5.297 -14.375 1 93.56 82 VAL B CA 1
ATOM 1399 C C . VAL B 1 82 ? 7.266 -5.77 -15.711 1 93.56 82 VAL B C 1
ATOM 1401 O O . VAL B 1 82 ? 6.312 -6.551 -15.742 1 93.56 82 VAL B O 1
ATOM 1404 N N . PRO B 1 83 ? 7.898 -5.305 -16.75 1 91.88 83 PRO B N 1
ATOM 1405 C CA . PRO B 1 83 ? 7.387 -5.652 -18.078 1 91.88 83 PRO B CA 1
ATOM 1406 C C . PRO B 1 83 ? 7.273 -7.16 -18.281 1 91.88 83 PRO B C 1
ATOM 1408 O O . PRO B 1 83 ? 8.164 -7.914 -17.875 1 91.88 83 PRO B O 1
ATOM 1411 N N . GLY B 1 84 ? 6.152 -7.621 -18.875 1 91.69 84 GLY B N 1
ATOM 1412 C CA . GLY B 1 84 ? 5.941 -9.031 -19.188 1 91.69 84 GLY B CA 1
ATOM 1413 C C . GLY B 1 84 ? 5.289 -9.797 -18.047 1 91.69 84 GLY B C 1
ATOM 1414 O O . GLY B 1 84 ? 4.961 -10.969 -18.188 1 91.69 84 GLY B O 1
ATOM 1415 N N . GLN B 1 85 ? 5.199 -9.156 -16.922 1 91.88 85 GLN B N 1
ATOM 1416 C CA . GLN B 1 85 ? 4.605 -9.812 -15.766 1 91.88 85 GLN B CA 1
ATOM 1417 C C . GLN B 1 85 ? 3.082 -9.75 -15.82 1 91.88 85 GLN B C 1
ATOM 1419 O O . GLN B 1 85 ? 2.508 -8.68 -16.031 1 91.88 85 GLN B O 1
ATOM 1424 N N . GLY B 1 86 ? 2.4 -10.828 -15.648 1 91.25 86 GLY B N 1
ATOM 1425 C CA . GLY B 1 86 ? 0.949 -10.844 -15.539 1 91.25 86 GLY B CA 1
ATOM 1426 C C . GLY B 1 86 ? 0.447 -10.484 -14.156 1 91.25 86 GLY B C 1
ATOM 1427 O O . GLY B 1 86 ? 1.242 -10.258 -13.242 1 91.25 86 GLY B O 1
ATOM 1428 N N . PRO B 1 87 ? -0.808 -10.43 -14.031 1 93.06 87 PRO B N 1
ATOM 1429 C CA . PRO B 1 87 ? -1.384 -10.125 -12.719 1 93.06 87 PRO B CA 1
ATOM 1430 C C . PRO B 1 87 ? -1.152 -11.242 -11.703 1 93.06 87 PRO B C 1
ATOM 1432 O O . PRO B 1 87 ? -0.927 -12.391 -12.086 1 93.06 87 PRO B O 1
ATOM 1435 N N . VAL B 1 88 ? -0.935 -10.852 -10.477 1 91.5 88 VAL B N 1
ATOM 1436 C CA . VAL B 1 88 ? -0.924 -11.773 -9.344 1 91.5 88 VAL B CA 1
ATOM 1437 C C . VAL B 1 88 ? -2.238 -11.664 -8.578 1 91.5 88 VAL B C 1
ATOM 1439 O O . VAL B 1 88 ? -2.543 -10.617 -8 1 91.5 88 VAL B O 1
ATOM 1442 N N . GLU B 1 89 ? -3.078 -12.602 -8.648 1 87.31 89 GLU B N 1
ATOM 1443 C CA . GLU B 1 89 ? -4.367 -12.625 -7.969 1 87.31 89 GLU B CA 1
ATOM 1444 C C . GLU B 1 89 ? -4.672 -14.016 -7.41 1 87.31 89 GLU B C 1
ATOM 1446 O O . GLU B 1 89 ? -4.395 -15.023 -8.062 1 87.31 89 GLU B O 1
ATOM 1451 N N . LEU B 1 90 ? -4.793 -14.047 -6.211 1 82.31 90 LEU B N 1
ATOM 1452 C CA . LEU B 1 90 ? -5.102 -15.305 -5.543 1 82.31 90 LEU B CA 1
ATOM 1453 C C . LEU B 1 90 ? -6.484 -15.812 -5.941 1 82.31 90 LEU B C 1
ATOM 1455 O O . LEU B 1 90 ? -7.418 -15.023 -6.09 1 82.31 90 LEU B O 1
ATOM 1459 N N . SER B 1 91 ? -6.277 -16.797 -7.102 1 63.62 91 SER B N 1
ATOM 1460 C 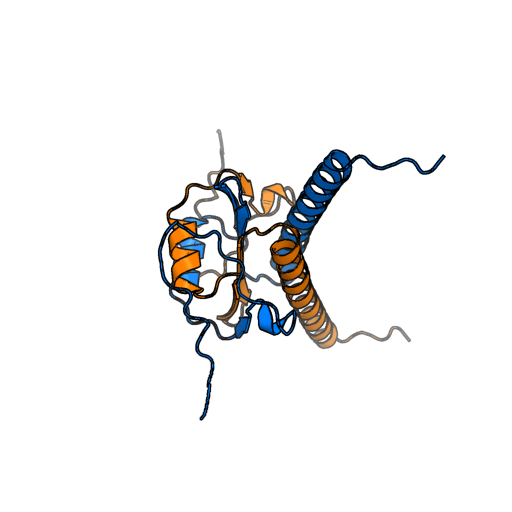CA . SER B 1 91 ? -7.457 -17.422 -7.699 1 63.62 91 SER B CA 1
ATOM 1461 C C . SER B 1 91 ? -8.547 -17.641 -6.656 1 63.62 91 SER B C 1
ATOM 1463 O O . SER B 1 91 ? -8.289 -18.219 -5.59 1 63.62 91 SER B O 1
ATOM 1465 N N . LEU B 1 92 ? -9.328 -16.594 -6.449 1 52.72 92 LEU B N 1
ATOM 1466 C CA . LEU B 1 92 ? -10.5 -17.281 -5.934 1 52.72 92 LEU B CA 1
ATOM 1467 C C . LEU B 1 92 ? -10.805 -18.531 -6.773 1 52.72 92 LEU B C 1
ATOM 1469 O O . LEU B 1 92 ? -10.445 -18.578 -7.953 1 52.72 92 LEU B O 1
ATOM 1473 N N . PRO B 1 93 ? -11.102 -19.719 -6.477 1 42.25 93 PRO B N 1
ATOM 1474 C CA . PRO B 1 93 ? -11.453 -20.781 -7.43 1 42.25 93 PRO B CA 1
ATOM 1475 C C . PRO B 1 93 ? -11.82 -20.234 -8.805 1 42.25 93 PRO B C 1
ATOM 1477 O O . PRO B 1 93 ? -12.055 -19.031 -8.953 1 42.25 93 PRO B O 1
ATOM 1480 N N . ASP B 1 94 ? -12.664 -20.812 -9.781 1 36.72 94 ASP B N 1
ATOM 1481 C CA . ASP B 1 94 ? -12.977 -20.891 -11.203 1 36.72 94 ASP B CA 1
ATOM 1482 C C . ASP B 1 94 ? -13.195 -19.5 -11.805 1 36.72 94 ASP B C 1
ATOM 1484 O O . ASP B 1 94 ? -13.711 -19.375 -12.914 1 36.72 94 ASP B O 1
ATOM 1488 N N . SER B 1 95 ? -13.211 -18.109 -11.508 1 38.88 95 SER B N 1
ATOM 1489 C CA . SER B 1 95 ? -13.742 -17.359 -12.633 1 38.88 95 SER B CA 1
ATOM 1490 C C . SER B 1 95 ? -12.656 -17.078 -13.672 1 38.88 95 SER B C 1
ATOM 1492 O O . SER B 1 95 ? -11.477 -16.984 -13.328 1 38.88 95 SER B O 1
ATOM 1494 N N . ALA B 1 96 ? -12.852 -16.953 -15.078 1 35.94 96 ALA B N 1
ATOM 1495 C CA . ALA B 1 96 ? -12.25 -16.859 -16.406 1 35.94 96 ALA B CA 1
ATOM 1496 C C . ALA B 1 96 ? -11.344 -15.633 -16.5 1 35.94 96 ALA B C 1
ATOM 1498 O O . ALA B 1 96 ? -11.664 -14.562 -15.977 1 35.94 96 ALA B O 1
ATOM 1499 N N . ASN B 1 97 ? -10.086 -15.734 -16.594 1 38.78 97 ASN B N 1
ATOM 1500 C CA . ASN B 1 97 ? -8.969 -14.805 -16.75 1 38.78 97 ASN B CA 1
ATOM 1501 C C . ASN B 1 97 ? -9.227 -13.805 -17.875 1 38.78 97 ASN B C 1
ATOM 1503 O O . ASN B 1 97 ? -9.305 -14.188 -19.047 1 38.78 97 ASN B O 1
ATOM 1507 N N . PRO B 1 98 ? -9.711 -12.664 -17.766 1 37.06 98 PRO B N 1
ATOM 1508 C CA . PRO B 1 98 ? -9.969 -11.742 -18.859 1 37.06 98 PRO B CA 1
ATOM 1509 C C . PRO B 1 98 ? -8.688 -11.297 -19.578 1 37.06 98 PRO B C 1
ATOM 1511 O O . PRO B 1 98 ? -8.75 -10.602 -20.594 1 37.06 98 PRO B O 1
ATOM 1514 N N . CYS B 1 99 ? -7.504 -11.281 -18.922 1 36.12 99 CYS B N 1
ATOM 1515 C CA . CYS B 1 99 ? -6.438 -10.586 -19.625 1 36.12 99 CYS B CA 1
ATOM 1516 C C . CYS B 1 99 ? -6.094 -11.297 -20.938 1 36.12 99 CYS B C 1
ATOM 1518 O O . CYS B 1 99 ? -5.16 -10.906 -21.641 1 36.12 99 CYS B O 1
ATOM 1520 N N . ASP B 1 100 ? -6.578 -12.547 -21.141 1 31.97 100 ASP B N 1
ATOM 1521 C CA . ASP B 1 100 ? -6.219 -13.148 -22.422 1 31.97 100 ASP B CA 1
ATOM 1522 C C . ASP B 1 100 ? -6.762 -12.328 -23.578 1 31.97 100 ASP B C 1
ATOM 1524 O O . ASP B 1 100 ? -7.801 -12.672 -24.156 1 31.97 100 ASP B O 1
ATOM 1528 N N . ASN B 1 101 ? -7.113 -11.086 -23.484 1 32.47 101 ASN B N 1
ATOM 1529 C CA . ASN B 1 101 ? -7.332 -10.562 -24.812 1 32.47 101 ASN B CA 1
ATOM 1530 C C . ASN B 1 101 ? -6.086 -10.711 -25.688 1 32.47 101 ASN B C 1
ATOM 1532 O O . ASN B 1 101 ? -5.098 -9.992 -25.5 1 32.47 101 ASN B O 1
ATOM 1536 N N . GLN B 1 102 ? -5.633 -11.953 -25.953 1 29.17 102 GLN B N 1
ATOM 1537 C CA . GLN B 1 102 ? -4.816 -12.305 -27.109 1 29.17 102 GLN B CA 1
ATOM 1538 C C . GLN B 1 102 ? -5.352 -11.641 -28.375 1 29.17 102 GLN B C 1
ATOM 1540 O O . GLN B 1 102 ? -6.523 -11.805 -28.719 1 29.17 102 GLN B O 1
ATOM 1545 N N . ASP B 1 103 ? -4.875 -10.414 -28.75 1 31.53 103 ASP B N 1
ATOM 1546 C CA . ASP B 1 103 ? -4.836 -10.031 -30.156 1 31.53 103 ASP B CA 1
ATOM 1547 C C . ASP B 1 103 ? -4.297 -11.172 -31.016 1 31.53 103 ASP B C 1
ATOM 1549 O O . ASP B 1 103 ? -3.09 -11.422 -31.047 1 31.53 103 ASP B O 1
ATOM 1553 N N . GLN B 1 104 ? -4.715 -12.414 -30.891 1 24.75 104 GLN B N 1
ATOM 1554 C CA . GLN B 1 104 ? -4.492 -13.305 -32.031 1 24.75 104 GLN B CA 1
ATOM 1555 C C . GLN B 1 104 ? -5.105 -12.734 -33.312 1 24.75 104 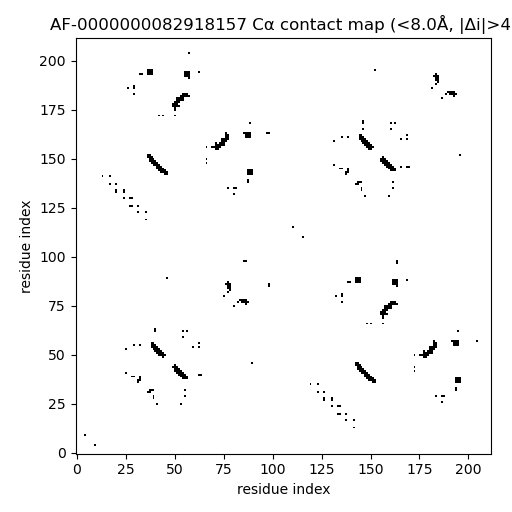GLN B C 1
ATOM 1557 O O . GLN B 1 104 ? -6.332 -12.656 -33.438 1 24.75 104 GLN B O 1
ATOM 1562 N N . GLY B 1 105 ? -4.758 -11.5 -33.75 1 24.78 105 GLY B N 1
ATOM 1563 C CA . GLY B 1 105 ? -4.969 -11.281 -35.156 1 24.78 105 GLY B CA 1
ATOM 1564 C C . GLY B 1 105 ? -4.391 -12.383 -36.031 1 24.78 105 GLY B C 1
ATOM 1565 O O . GLY B 1 105 ? -3.189 -12.664 -35.969 1 24.78 105 GLY B O 1
ATOM 1566 N N . GLN B 1 106 ? -5.148 -13.445 -36.25 1 20.17 106 GLN B N 1
ATOM 1567 C CA . GLN B 1 106 ? -5.188 -13.977 -37.625 1 20.17 106 GLN B CA 1
ATOM 1568 C C . GLN B 1 106 ? -5.672 -12.922 -38.594 1 20.17 106 GLN B C 1
ATOM 1570 O O . GLN B 1 106 ? -6.605 -12.164 -38.312 1 20.17 106 GLN B O 1
#

Sequence (212 aa):
MLVKLEPGDKTLHSTFAIDETRQKLVSDAAHMCIASGCEVAIFILGKDGSLLQFTSAADPAKQVARLLRSTPQEVIKLCDVVPGQGPVELSLPDSANPCDNQDQGQMLVKLEPGDKTLHSTFAIDETRQKLVSDAAHMCIASGCEVAIFILGKDGSLLQFTSAADPAKQVARLLRSTPQEVIKLCDVVPGQGPVELSLPDSANPCDNQDQGQ